Protein AF-A0A938GP66-F1 (afdb_monomer_lite)

Foldseek 3Di:
DDDDDPVLLVCLLVVVDDPVSNVVVVVCLVVDVVVVVVSVVVNVVVVVVCVVCPPDPPDDDDPVVVVVVVVVVVVVVVVVVVVVVVVVPVVDDPVRVVVVCVVVVVVVVVVVVVVVVVVVVVVVVVVVVVVVVVVVVVVVVVVVVVVVVVVVVVVVVVVVVVVVVVVVVVVVVVVVPPPDDPPPDDD

Structure (mmCIF, N/CA/C/O backbone):
data_AF-A0A938GP66-F1
#
_entry.id   AF-A0A938GP66-F1
#
loop_
_atom_site.group_PDB
_atom_site.id
_atom_site.type_symbol
_atom_site.label_atom_id
_atom_site.label_alt_id
_atom_site.label_comp_id
_atom_site.label_asym_id
_atom_site.label_entity_id
_atom_site.label_seq_id
_atom_site.pdbx_PDB_ins_code
_atom_site.Cartn_x
_atom_site.Cartn_y
_atom_site.Cartn_z
_atom_site.occupancy
_atom_site.B_iso_or_equiv
_atom_site.auth_seq_id
_atom_site.auth_comp_id
_atom_site.auth_asym_id
_atom_site.auth_atom_id
_atom_site.pdbx_PDB_model_num
ATOM 1 N N . MET A 1 1 ? -24.002 31.405 -23.517 1.00 61.81 1 MET A N 1
ATOM 2 C CA . MET A 1 1 ? -23.228 30.780 -22.421 1.00 61.81 1 MET A CA 1
ATOM 3 C C . MET A 1 1 ? -24.014 29.584 -21.919 1.00 61.81 1 MET A C 1
ATOM 5 O O . MET A 1 1 ? -25.235 29.662 -21.910 1.00 61.81 1 MET A O 1
ATOM 9 N N . THR A 1 2 ? -23.354 28.483 -21.567 1.00 86.38 2 THR A N 1
ATOM 10 C CA . THR A 1 2 ? -24.027 27.296 -21.017 1.00 86.38 2 THR A CA 1
ATOM 11 C C . THR A 1 2 ? -24.622 27.644 -19.654 1.00 86.38 2 THR A C 1
ATOM 13 O O . THR A 1 2 ? -23.909 28.162 -18.797 1.00 86.38 2 THR A O 1
ATOM 16 N N . HIS A 1 3 ? -25.921 27.408 -19.462 1.00 93.31 3 HIS A N 1
ATOM 17 C CA . HIS A 1 3 ? -26.560 27.605 -18.161 1.00 93.31 3 HIS A CA 1
ATOM 18 C C . HIS A 1 3 ? -26.029 26.574 -17.151 1.00 93.31 3 HIS A C 1
ATOM 20 O O . HIS A 1 3 ? -25.905 25.401 -17.519 1.00 93.31 3 HIS A O 1
ATOM 26 N N . PRO A 1 4 ? -25.730 26.973 -15.900 1.00 95.06 4 PRO A N 1
ATOM 27 C CA . PRO A 1 4 ? -25.360 26.039 -14.846 1.00 95.06 4 PRO A CA 1
ATOM 28 C C . PRO A 1 4 ? -26.453 25.007 -14.582 1.00 95.06 4 PRO A C 1
ATOM 30 O O . PRO A 1 4 ? -27.649 25.261 -14.782 1.00 95.06 4 PRO A O 1
ATOM 33 N N . THR A 1 5 ? -26.025 23.830 -14.138 1.00 96.94 5 THR A N 1
ATOM 34 C CA . THR A 1 5 ? -26.928 22.713 -13.869 1.00 96.94 5 THR A CA 1
ATOM 35 C C . THR A 1 5 ? -27.791 22.992 -12.639 1.00 96.94 5 THR A C 1
ATOM 37 O O . THR A 1 5 ? -27.530 23.902 -11.856 1.00 96.94 5 THR A O 1
ATOM 40 N N . HIS A 1 6 ? -28.859 22.214 -12.455 1.00 95.56 6 HIS A N 1
ATOM 41 C CA . HIS A 1 6 ? -29.680 22.319 -11.247 1.00 95.56 6 HIS A CA 1
ATOM 42 C C . HIS A 1 6 ? -28.876 22.017 -9.970 1.00 95.56 6 HIS A C 1
ATOM 44 O O . HIS A 1 6 ? -29.083 22.671 -8.953 1.00 95.56 6 HIS A O 1
ATOM 50 N N . GLU A 1 7 ? -27.964 21.047 -10.038 1.00 96.44 7 GLU A N 1
ATOM 51 C CA . GLU A 1 7 ? -27.098 20.625 -8.931 1.00 96.44 7 GLU A CA 1
ATOM 52 C C . GLU A 1 7 ? -26.190 21.771 -8.473 1.00 96.44 7 GLU A C 1
ATOM 54 O O . GLU A 1 7 ? -26.204 22.116 -7.295 1.00 96.44 7 GLU A O 1
ATOM 59 N N . ASP A 1 8 ? -25.548 22.471 -9.417 1.00 96.56 8 ASP A N 1
ATOM 60 C CA . ASP A 1 8 ? -24.725 23.654 -9.125 1.00 96.56 8 ASP A CA 1
ATOM 61 C C . ASP A 1 8 ? -25.478 24.718 -8.304 1.00 96.56 8 ASP A C 1
ATOM 63 O O . ASP A 1 8 ? -24.916 25.373 -7.423 1.00 96.56 8 ASP A O 1
ATOM 67 N N . TRP A 1 9 ? -26.770 24.909 -8.590 1.00 97.12 9 TRP A N 1
ATOM 68 C CA . TRP A 1 9 ? -27.592 25.868 -7.859 1.00 97.12 9 TRP A CA 1
ATOM 69 C C . TRP A 1 9 ? -27.960 25.393 -6.456 1.00 97.12 9 TRP A C 1
ATOM 71 O O . TRP A 1 9 ? -28.043 26.223 -5.552 1.00 97.12 9 TRP A O 1
ATOM 81 N N . MET A 1 10 ? -28.178 24.092 -6.255 1.00 97.06 10 MET A N 1
ATOM 82 C CA . MET A 1 10 ? -28.429 23.539 -4.920 1.00 97.06 10 MET A CA 1
ATOM 83 C C . MET A 1 10 ? -27.178 23.648 -4.049 1.00 97.06 10 MET A C 1
ATOM 85 O O . MET A 1 10 ? -27.272 24.112 -2.912 1.00 97.06 10 MET A O 1
ATOM 89 N N . ASP A 1 11 ? -26.009 23.352 -4.613 1.00 96.62 11 ASP A N 1
ATOM 90 C CA . ASP A 1 11 ? -24.727 23.498 -3.924 1.00 96.62 11 ASP A CA 1
ATOM 91 C C . ASP A 1 11 ? -24.486 24.952 -3.503 1.00 96.62 11 ASP A C 1
ATOM 93 O O . ASP A 1 11 ? -24.028 25.229 -2.391 1.00 96.62 11 ASP A O 1
ATOM 97 N N . LEU A 1 12 ? -24.828 25.915 -4.365 1.00 96.69 12 LEU A N 1
ATOM 98 C CA . LEU A 1 12 ? -24.755 27.333 -4.018 1.00 96.69 12 LEU A CA 1
ATOM 99 C C . LEU A 1 12 ? -25.765 27.709 -2.923 1.00 96.69 12 LEU A C 1
ATOM 101 O O . LEU A 1 12 ? -25.409 28.420 -1.982 1.00 96.69 12 LEU A O 1
ATOM 105 N N . LEU A 1 13 ? -27.010 27.232 -3.024 1.00 96.00 13 LEU A N 1
ATOM 106 C CA . LEU A 1 13 ? -28.094 27.540 -2.085 1.00 96.00 13 LEU A CA 1
ATOM 107 C C . LEU A 1 13 ? -27.787 27.049 -0.662 1.00 96.00 13 LEU A C 1
ATOM 109 O O . LEU A 1 13 ? -28.078 27.758 0.303 1.00 96.00 13 LEU A O 1
ATOM 113 N N . TYR A 1 14 ? -27.162 25.877 -0.532 1.00 94.31 14 TYR A N 1
ATOM 114 C CA . TYR A 1 14 ? -26.779 25.285 0.754 1.00 94.31 14 TYR A CA 1
ATOM 115 C C . TYR A 1 14 ? -25.341 25.609 1.190 1.00 94.31 14 TYR A C 1
ATOM 117 O O . TYR A 1 14 ? -24.897 25.154 2.241 1.00 94.31 14 TYR A O 1
ATOM 125 N N . SER A 1 15 ? -24.633 26.475 0.451 1.00 93.56 15 SER A N 1
ATOM 126 C CA . SER A 1 15 ? -23.230 26.849 0.710 1.00 93.56 15 SER A CA 1
ATOM 127 C C . SER A 1 15 ? -22.232 25.679 0.646 1.00 93.56 15 SER A C 1
ATOM 129 O O . SER A 1 15 ? -21.151 25.759 1.234 1.00 93.56 15 SER A O 1
ATOM 131 N N . GLU A 1 16 ? -22.568 24.627 -0.099 1.00 96.00 16 GLU A N 1
ATOM 132 C CA . GLU A 1 16 ? -21.758 23.420 -0.324 1.00 96.00 16 GLU A CA 1
ATOM 133 C C . GLU A 1 16 ? -20.833 23.552 -1.549 1.00 96.00 16 GLU A C 1
ATOM 135 O O . GLU A 1 16 ? -19.841 22.834 -1.657 1.00 96.00 16 GLU A O 1
ATOM 140 N N . ALA A 1 17 ? -21.084 24.529 -2.428 1.00 94.62 17 ALA A N 1
ATOM 141 C CA . ALA A 1 17 ? -20.238 24.795 -3.591 1.00 94.62 17 ALA A CA 1
ATOM 142 C C . ALA A 1 17 ? -18.803 25.193 -3.192 1.00 94.62 17 ALA A C 1
ATOM 144 O O . ALA A 1 17 ? -18.602 26.058 -2.327 1.00 94.62 17 ALA A O 1
ATOM 145 N N . GLU A 1 18 ? -17.809 24.630 -3.890 1.00 95.56 18 GLU A N 1
ATOM 146 C CA . GLU A 1 18 ? -16.390 24.983 -3.758 1.00 95.56 18 GLU A CA 1
ATOM 147 C C . GLU A 1 18 ? -16.175 26.504 -3.954 1.00 95.56 18 GLU A C 1
ATOM 149 O O . GLU A 1 18 ? -16.835 27.105 -4.808 1.00 95.56 18 GLU A O 1
ATOM 154 N N . PRO A 1 19 ? -15.254 27.170 -3.220 1.00 95.38 19 PRO A N 1
ATOM 155 C CA . PRO A 1 19 ? -15.054 28.621 -3.324 1.00 95.38 19 PRO A CA 1
ATOM 156 C C . PRO A 1 19 ? -14.785 29.139 -4.744 1.00 95.38 19 PRO A C 1
ATOM 158 O O . PRO A 1 19 ? -15.209 30.242 -5.088 1.00 95.38 19 PRO A O 1
ATOM 161 N N . SER A 1 20 ? -14.087 28.352 -5.566 1.00 94.12 20 SER A N 1
ATOM 162 C CA . SER A 1 20 ? -13.806 28.648 -6.974 1.00 94.12 20 SER A CA 1
ATOM 163 C C . SER A 1 20 ? -15.092 28.620 -7.816 1.00 94.12 20 SER A C 1
ATOM 165 O O . SER A 1 20 ? -15.392 29.580 -8.526 1.00 94.12 20 SER A O 1
ATOM 167 N N . ARG A 1 21 ? -15.899 27.563 -7.667 1.00 95.81 21 ARG A N 1
ATOM 168 C CA . ARG A 1 21 ? -17.182 27.363 -8.355 1.00 95.81 21 ARG A CA 1
ATOM 169 C C . ARG A 1 21 ? -18.231 28.391 -7.942 1.00 95.81 21 ARG A C 1
ATOM 171 O O . ARG A 1 21 ? -18.942 28.914 -8.795 1.00 95.81 21 ARG A O 1
ATOM 178 N N . ARG A 1 22 ? -18.281 28.732 -6.654 1.00 97.44 22 ARG A N 1
ATOM 179 C CA . ARG A 1 22 ? -19.189 29.737 -6.090 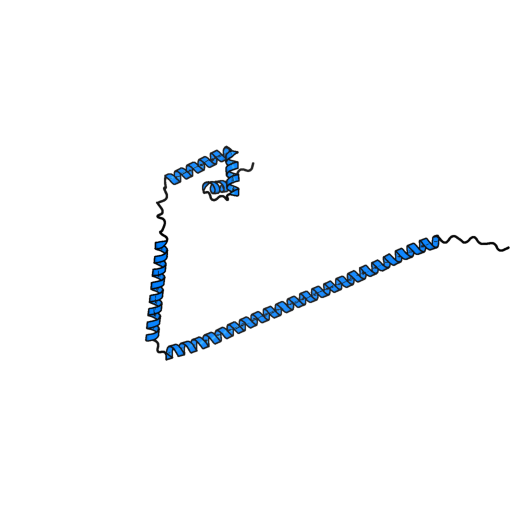1.00 97.44 22 ARG A CA 1
ATOM 180 C C . ARG A 1 22 ? -19.064 31.089 -6.788 1.00 97.44 22 ARG A C 1
ATOM 182 O O . ARG A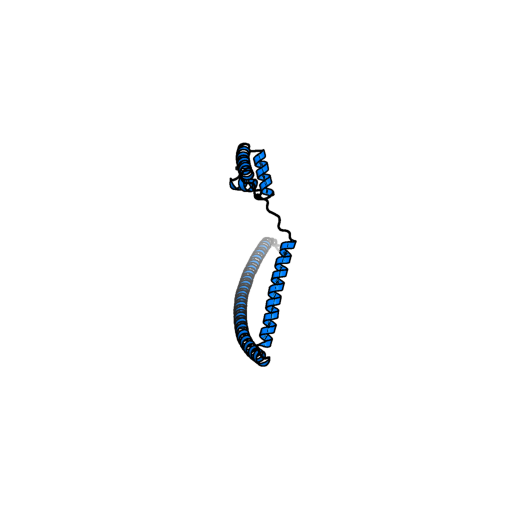 1 22 ? -20.074 31.630 -7.218 1.00 97.44 22 ARG A O 1
ATOM 189 N N . ARG A 1 23 ? -17.833 31.584 -6.967 1.00 96.69 23 ARG A N 1
ATOM 190 C CA . ARG A 1 23 ? -17.571 32.867 -7.646 1.00 96.69 23 ARG A CA 1
ATOM 191 C C . ARG A 1 23 ? -18.100 32.878 -9.078 1.00 96.69 23 ARG A C 1
ATOM 193 O O . ARG A 1 23 ? -18.719 33.850 -9.486 1.00 96.69 23 ARG A O 1
ATOM 200 N N . VAL A 1 24 ? -17.903 31.782 -9.814 1.00 96.62 24 VAL A N 1
ATOM 201 C CA . VAL A 1 24 ? -18.388 31.641 -11.198 1.00 96.62 24 VAL A CA 1
ATOM 202 C C . VAL A 1 24 ? -19.918 31.646 -11.254 1.00 96.62 24 VAL A C 1
ATOM 204 O O . VAL A 1 24 ? -20.503 32.264 -12.140 1.00 96.62 24 VAL A O 1
ATOM 207 N N . LEU A 1 25 ? -20.583 30.975 -10.310 1.00 97.38 25 LEU A N 1
ATOM 208 C CA . LEU A 1 25 ? -22.046 30.954 -10.241 1.00 97.38 25 LEU A CA 1
ATOM 209 C C . LEU A 1 25 ? -22.622 32.316 -9.831 1.00 97.38 25 LEU A C 1
ATOM 211 O O . LEU A 1 25 ? -23.606 32.756 -10.418 1.00 97.38 25 LEU A O 1
ATOM 215 N N . GLU A 1 26 ? -21.997 33.006 -8.876 1.00 97.00 26 GLU A N 1
ATOM 216 C CA . GLU A 1 26 ? -22.368 34.371 -8.479 1.00 97.00 26 GLU A CA 1
ATOM 217 C C . GLU A 1 26 ? -22.193 35.363 -9.638 1.00 97.00 26 GLU A C 1
ATOM 219 O O . GLU A 1 26 ? -23.083 36.171 -9.902 1.00 97.00 26 GLU A O 1
ATOM 224 N N . GLU A 1 27 ? -21.093 35.258 -10.386 1.00 97.12 27 GLU A N 1
ATOM 225 C CA . GLU A 1 27 ? -20.867 36.050 -11.596 1.00 97.12 27 GLU A CA 1
ATOM 226 C C . GLU A 1 27 ? -21.922 35.748 -12.671 1.00 97.12 27 GLU A C 1
ATOM 228 O O . GLU A 1 27 ? -22.442 36.669 -13.301 1.00 97.12 27 GLU A O 1
ATOM 233 N N . HIS A 1 28 ? -22.305 34.480 -12.850 1.00 97.12 28 HIS A N 1
ATOM 234 C CA . HIS A 1 28 ? -23.380 34.109 -13.771 1.00 97.12 28 HIS A CA 1
ATOM 235 C C . HIS A 1 28 ? -24.728 34.716 -13.360 1.00 97.12 28 HIS A C 1
ATOM 237 O O . HIS A 1 28 ? -25.453 35.222 -14.217 1.00 97.12 28 HIS A O 1
ATOM 243 N N . LEU A 1 29 ? -25.059 34.709 -12.063 1.00 97.50 29 LEU A N 1
ATOM 244 C CA . LEU A 1 29 ? -26.282 35.331 -11.542 1.00 97.50 29 LEU A CA 1
ATOM 245 C C . LEU A 1 29 ? -26.304 36.848 -11.769 1.00 97.50 29 LEU A C 1
ATOM 247 O O . LEU A 1 29 ? -27.374 37.403 -11.999 1.00 97.50 29 LEU A O 1
ATOM 251 N N . ALA A 1 30 ? -25.144 37.511 -11.757 1.00 97.44 30 ALA A N 1
ATOM 252 C CA . ALA A 1 30 ? -25.048 38.941 -12.045 1.00 97.44 30 ALA A CA 1
ATOM 253 C C . ALA A 1 30 ? -25.313 39.288 -13.524 1.00 97.44 30 ALA A C 1
ATOM 255 O O . ALA A 1 30 ? -25.736 40.403 -13.821 1.00 97.44 30 ALA A O 1
ATOM 256 N N . HIS A 1 31 ? -25.083 38.348 -14.448 1.00 96.75 31 HIS A N 1
ATOM 257 C CA . HIS A 1 31 ? -25.177 38.587 -15.895 1.00 96.75 31 HIS A CA 1
ATOM 258 C C . HIS A 1 31 ? -26.375 37.903 -16.575 1.00 96.75 31 HIS A C 1
ATOM 260 O O . HIS A 1 31 ? -26.666 38.202 -17.733 1.00 96.75 31 HIS A O 1
ATOM 266 N N . CYS A 1 32 ? -27.069 36.978 -15.902 1.00 97.44 32 CYS A N 1
ATOM 267 C CA . CYS A 1 32 ? -28.182 36.218 -16.473 1.00 97.44 32 CYS A CA 1
ATOM 268 C C . CYS A 1 32 ? -29.470 36.369 -15.650 1.00 97.44 32 CYS A C 1
ATOM 270 O O . CYS A 1 32 ? -29.679 35.656 -14.668 1.00 97.44 32 CYS A O 1
ATOM 272 N N . GLU A 1 33 ? -30.373 37.233 -16.122 1.00 96.75 33 GLU A N 1
ATOM 273 C CA . GLU A 1 33 ? -31.667 37.534 -15.483 1.00 96.75 33 GLU A CA 1
ATOM 274 C C . GLU A 1 33 ? -32.559 36.291 -15.310 1.00 96.75 33 GLU A C 1
ATOM 276 O O . GLU A 1 33 ? -33.148 36.061 -14.260 1.00 96.75 33 GLU A O 1
ATOM 281 N N . VAL A 1 34 ? -32.577 35.397 -16.302 1.00 96.19 34 VAL A N 1
ATOM 282 C CA . VAL A 1 34 ? -33.362 34.150 -16.232 1.00 96.19 34 VAL A CA 1
ATOM 283 C C . VAL A 1 34 ? -32.898 33.249 -15.081 1.00 96.19 34 VAL A C 1
ATOM 285 O O . VAL A 1 34 ? -33.705 32.584 -14.427 1.00 96.19 34 VAL A O 1
ATOM 288 N N . CYS A 1 35 ? -31.586 33.196 -14.831 1.00 97.50 35 CYS A N 1
ATOM 289 C CA . CYS A 1 35 ? -31.036 32.384 -13.749 1.00 97.50 35 CYS A CA 1
ATOM 290 C C . CYS A 1 35 ? -31.196 33.068 -12.389 1.00 97.50 35 CYS A C 1
ATOM 292 O O . CYS A 1 35 ? -31.464 32.367 -11.412 1.00 97.50 35 CYS A O 1
ATOM 294 N N . SER A 1 36 ? -31.099 34.401 -12.320 1.00 97.44 36 SER A N 1
ATOM 295 C CA . SER A 1 36 ? -31.312 35.146 -11.074 1.00 97.44 36 SER A CA 1
ATOM 296 C C . SER A 1 36 ? -32.750 35.023 -10.575 1.00 97.44 36 SER A C 1
ATOM 298 O O . SER A 1 36 ? -32.952 34.621 -9.431 1.00 97.44 36 SER A O 1
ATOM 300 N N . GLU A 1 37 ? -33.750 35.211 -11.442 1.00 97.62 37 GLU A N 1
ATOM 301 C CA . GLU A 1 37 ? -35.164 35.058 -11.074 1.00 97.62 37 GLU A CA 1
ATOM 302 C C . GLU A 1 37 ? -35.479 33.654 -10.541 1.00 97.62 37 GLU A C 1
ATOM 304 O O . GLU A 1 37 ? -36.205 33.472 -9.555 1.00 97.62 37 GLU A O 1
ATOM 309 N N . LYS A 1 38 ? -34.926 32.629 -11.199 1.00 96.56 38 LYS A N 1
ATOM 310 C CA . LYS A 1 38 ? -35.103 31.232 -10.796 1.00 96.56 38 LYS A CA 1
ATOM 311 C C . LYS A 1 38 ? -34.454 30.959 -9.439 1.00 96.56 38 LYS A C 1
ATOM 313 O O . LYS A 1 38 ? -35.069 30.308 -8.593 1.00 96.56 38 LYS A O 1
ATOM 318 N N . PHE A 1 39 ? -33.244 31.472 -9.224 1.00 97.38 39 PHE A N 1
ATOM 319 C CA . PHE A 1 39 ? -32.514 31.300 -7.973 1.00 97.38 39 PHE A CA 1
ATOM 320 C C . PHE A 1 39 ? -33.180 32.036 -6.804 1.00 97.38 39 PHE A C 1
ATOM 322 O O . PHE A 1 39 ? -33.317 31.469 -5.719 1.00 97.38 39 PHE A O 1
ATOM 329 N N . ASP A 1 40 ? -33.688 33.247 -7.030 1.00 97.31 40 ASP A N 1
ATOM 330 C CA . ASP A 1 40 ? -34.407 34.016 -6.013 1.00 97.31 40 ASP A CA 1
ATOM 331 C C . ASP A 1 40 ? -35.713 33.338 -5.590 1.00 97.31 40 ASP A C 1
ATOM 333 O O . ASP A 1 40 ? -36.035 33.299 -4.399 1.00 97.31 40 ASP A O 1
ATOM 337 N N . ARG A 1 41 ? -36.426 32.702 -6.530 1.00 96.88 41 ARG A N 1
ATOM 338 C CA . ARG A 1 41 ? -37.609 31.889 -6.211 1.00 96.88 41 ARG A CA 1
ATOM 339 C C . ARG A 1 41 ? -37.271 30.728 -5.273 1.00 96.88 41 ARG A C 1
ATOM 341 O O . ARG A 1 41 ? -38.006 30.476 -4.317 1.00 96.88 41 ARG A O 1
ATOM 348 N N . TRP A 1 42 ? -36.162 30.030 -5.516 1.00 97.31 42 TRP A N 1
ATOM 349 C CA . TRP A 1 42 ? -35.704 28.941 -4.649 1.00 97.31 42 TRP A CA 1
ATOM 350 C C . TRP A 1 42 ? -35.232 29.433 -3.285 1.00 97.31 42 TRP A C 1
ATOM 352 O O . TRP A 1 42 ? -35.612 28.858 -2.264 1.00 97.31 42 TRP A O 1
ATOM 362 N N . ARG A 1 43 ? -34.469 30.529 -3.248 1.00 96.50 43 ARG A N 1
ATOM 363 C CA . ARG A 1 43 ? -34.032 31.172 -2.004 1.00 96.50 43 ARG A CA 1
ATOM 364 C C . ARG A 1 43 ? -35.224 31.597 -1.145 1.00 96.50 43 ARG A C 1
ATOM 366 O O . ARG A 1 43 ? -35.216 31.362 0.062 1.00 96.50 43 ARG A O 1
ATOM 373 N N . GLY A 1 44 ? -36.271 32.148 -1.760 1.00 95.38 44 GLY A N 1
ATOM 374 C CA . GLY A 1 44 ? -37.525 32.483 -1.085 1.00 95.38 44 GLY A CA 1
ATOM 375 C C . GLY A 1 44 ? -38.219 31.259 -0.477 1.00 95.38 44 GLY A C 1
ATOM 376 O O . GLY A 1 44 ? -38.607 31.289 0.692 1.00 95.38 44 GLY A O 1
ATOM 377 N N . ALA A 1 45 ? -38.315 30.156 -1.227 1.00 93.94 45 ALA A N 1
ATOM 378 C CA . ALA A 1 45 ? -38.895 28.905 -0.732 1.00 93.94 45 ALA A CA 1
ATOM 379 C C . ALA A 1 45 ? -38.089 28.306 0.440 1.00 93.94 45 ALA A C 1
ATOM 381 O O . ALA A 1 45 ? -38.669 27.908 1.451 1.00 93.94 45 ALA A O 1
ATOM 382 N N . ALA A 1 46 ? -36.755 28.297 0.349 1.00 91.06 46 ALA A N 1
ATOM 383 C CA . ALA A 1 46 ? -35.876 27.837 1.426 1.00 91.06 46 ALA A CA 1
ATOM 384 C C . ALA A 1 46 ? -35.999 28.711 2.689 1.00 91.06 46 ALA A C 1
ATOM 386 O O . ALA A 1 46 ? -36.053 28.193 3.810 1.00 91.06 46 ALA A O 1
ATOM 387 N N . GLY A 1 47 ? -36.109 30.032 2.515 1.00 90.56 47 GLY A N 1
ATOM 388 C CA . GLY A 1 47 ? -36.358 30.973 3.605 1.00 90.56 47 GLY A CA 1
ATOM 389 C C . GLY A 1 47 ? -37.695 30.718 4.305 1.00 90.56 47 GLY A C 1
ATOM 390 O O . GLY A 1 47 ? -37.739 30.670 5.533 1.00 90.56 47 GLY A O 1
ATOM 391 N N . TYR A 1 48 ? -38.762 30.472 3.538 1.00 92.44 48 TYR A N 1
ATOM 392 C CA . TYR A 1 48 ? -40.086 30.133 4.073 1.00 92.44 48 TYR A CA 1
ATOM 393 C C . TYR A 1 48 ? -40.085 28.826 4.881 1.00 92.44 48 TYR A C 1
ATOM 395 O O . TYR A 1 48 ? -40.665 28.761 5.966 1.00 92.44 48 TYR A O 1
ATOM 403 N N . LEU A 1 49 ? -39.396 27.788 4.397 1.00 88.75 49 LEU A N 1
ATOM 404 C CA . LEU A 1 49 ? -39.259 26.528 5.136 1.00 88.75 49 LEU A CA 1
ATOM 405 C C . LEU A 1 49 ? -38.478 26.720 6.443 1.00 88.75 49 LEU A C 1
ATOM 407 O O . LEU A 1 49 ? -38.862 26.177 7.477 1.00 88.75 49 LEU A O 1
ATOM 411 N N . THR A 1 50 ? -37.423 27.535 6.420 1.00 86.69 50 THR A N 1
ATOM 412 C CA . THR A 1 50 ? -36.589 27.799 7.602 1.00 86.69 50 THR A CA 1
ATOM 413 C C . THR A 1 50 ? -37.332 28.606 8.668 1.00 86.69 50 THR A C 1
ATOM 415 O O . THR A 1 50 ? -37.163 28.353 9.860 1.00 86.69 50 THR A O 1
ATOM 418 N N . SER A 1 51 ? -38.172 29.564 8.266 1.00 87.75 51 SER A N 1
ATOM 419 C CA . SER A 1 51 ? -38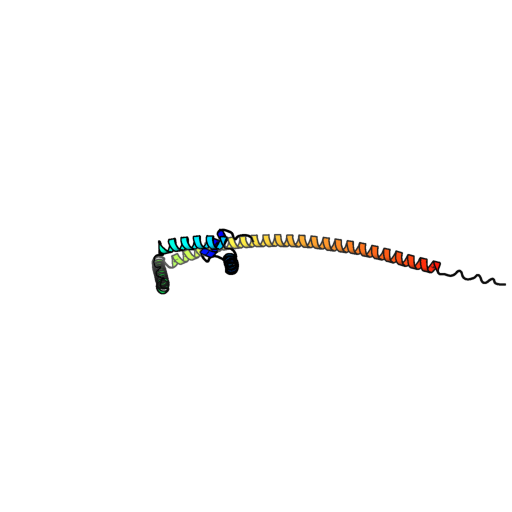.979 30.353 9.205 1.00 87.75 51 SER A CA 1
ATOM 420 C C . SER A 1 51 ? -40.161 29.568 9.778 1.00 87.75 51 SER A C 1
ATOM 422 O O . SER A 1 51 ? -40.515 29.769 10.938 1.00 87.75 51 SER A O 1
ATOM 424 N N . THR A 1 52 ? -40.743 28.653 8.997 1.00 88.50 52 THR A N 1
ATOM 425 C CA . THR A 1 52 ? -41.865 27.803 9.430 1.00 88.50 52 THR A CA 1
ATOM 426 C C . THR A 1 52 ? -41.407 26.679 10.366 1.00 88.50 52 THR A C 1
ATOM 428 O O . THR A 1 52 ? -42.134 26.304 11.285 1.00 88.50 52 THR A O 1
ATOM 431 N N . PHE A 1 53 ? -40.184 26.173 10.182 1.00 81.44 53 PHE A N 1
ATOM 432 C CA . PHE A 1 53 ? -39.591 25.116 11.004 1.00 81.44 53 PHE A CA 1
ATOM 433 C C . PHE A 1 53 ? -38.268 25.584 11.623 1.00 81.44 53 PHE A C 1
ATOM 435 O O . PHE A 1 53 ? -37.197 25.134 11.203 1.00 81.44 53 PHE A O 1
ATOM 442 N N . PRO A 1 54 ? -38.303 26.482 12.627 1.00 75.00 54 PRO A N 1
ATOM 443 C CA . PRO A 1 54 ? -37.082 26.925 13.278 1.00 75.00 54 PRO A CA 1
ATOM 444 C C . PRO A 1 54 ? -36.371 25.711 13.897 1.00 75.00 54 PRO A C 1
ATOM 446 O O . PRO A 1 54 ? -36.992 24.956 14.656 1.00 75.00 54 PRO A O 1
ATOM 449 N N . PRO A 1 55 ? -35.078 25.485 13.601 1.00 68.44 55 PRO A N 1
ATOM 450 C CA . PRO A 1 55 ? -34.341 24.396 14.217 1.00 68.44 55 PRO A CA 1
ATOM 451 C C . PRO A 1 55 ? -34.336 24.600 15.733 1.00 68.44 55 PRO A C 1
ATOM 453 O O . PRO A 1 55 ? -34.003 25.681 16.225 1.00 68.44 55 PRO A O 1
ATOM 456 N N . ALA A 1 56 ? -34.709 23.557 16.481 1.00 73.12 56 ALA A N 1
ATOM 457 C CA . ALA A 1 56 ? -34.690 23.595 17.937 1.00 73.12 56 ALA A CA 1
ATOM 458 C C . ALA A 1 56 ? -33.313 24.082 18.433 1.00 73.12 56 ALA A C 1
ATOM 460 O O . ALA A 1 56 ? -32.288 23.664 17.878 1.00 73.12 56 ALA A O 1
ATOM 461 N N . PRO A 1 57 ? -33.251 24.945 19.464 1.00 65.62 57 PRO A N 1
ATOM 462 C CA . PRO A 1 57 ? -31.991 25.487 19.950 1.00 65.62 57 PRO A CA 1
ATOM 463 C C . PRO A 1 57 ? -31.079 24.344 20.406 1.00 65.62 57 PRO A C 1
ATOM 465 O O . PRO A 1 57 ? -31.273 23.736 21.461 1.00 65.62 57 PRO A O 1
ATOM 468 N N . ARG A 1 58 ? -30.060 24.037 19.597 1.00 61.25 58 ARG A N 1
ATOM 469 C CA . ARG A 1 58 ? -29.027 23.062 19.948 1.00 61.25 58 ARG A CA 1
ATOM 470 C C . ARG A 1 58 ? -28.198 23.651 21.088 1.00 61.25 58 ARG A C 1
ATOM 472 O O . ARG A 1 58 ? -27.349 24.513 20.866 1.00 61.25 58 ARG A O 1
ATOM 479 N N . ARG A 1 59 ? -28.432 23.188 22.322 1.00 60.28 59 ARG A N 1
ATOM 480 C CA . ARG A 1 59 ? -27.519 23.444 23.448 1.00 60.28 59 ARG A CA 1
ATOM 481 C C . ARG A 1 59 ? -26.151 22.879 23.067 1.00 60.28 59 ARG A C 1
ATOM 483 O O . ARG A 1 59 ? -26.017 21.673 22.880 1.00 60.28 59 ARG A O 1
ATOM 490 N N . ARG A 1 60 ? -25.143 23.744 22.921 1.00 59.62 60 ARG A N 1
ATOM 491 C CA . ARG A 1 60 ? -23.760 23.310 22.682 1.00 59.62 60 ARG A CA 1
ATOM 492 C C . ARG A 1 60 ? -23.319 22.447 23.875 1.00 59.62 60 ARG A C 1
ATOM 494 O O . ARG A 1 60 ? -23.405 22.931 25.005 1.00 59.62 60 ARG A O 1
ATOM 501 N N . PRO A 1 61 ? -22.894 21.188 23.673 1.00 56.44 61 PRO A N 1
ATOM 502 C CA . PRO A 1 61 ? -22.389 20.376 24.769 1.00 56.44 61 PRO A CA 1
ATOM 503 C C . PRO A 1 61 ? -21.119 21.026 25.328 1.00 56.44 61 PRO A C 1
ATOM 505 O O . PRO A 1 61 ? -20.204 21.369 24.582 1.00 56.44 61 PRO A O 1
ATOM 508 N N . SER A 1 62 ? -21.079 21.219 26.647 1.00 64.00 62 SER A N 1
ATOM 509 C CA . SER A 1 62 ? -19.879 21.694 27.336 1.00 64.00 62 SER A CA 1
ATOM 510 C C . SER A 1 62 ? -18.763 20.646 27.193 1.00 64.00 62 SER A C 1
ATOM 512 O O . SER A 1 62 ? -18.997 19.478 27.525 1.00 64.00 62 SER A O 1
ATOM 514 N N . PRO A 1 63 ? -17.547 21.026 26.758 1.00 61.47 63 PRO A N 1
ATOM 515 C CA . PRO A 1 63 ? -16.423 20.097 26.608 1.00 61.47 63 PRO A CA 1
ATOM 516 C C . PRO A 1 63 ? -16.007 19.430 27.934 1.00 61.47 63 PRO A C 1
ATOM 518 O O . PRO A 1 63 ? -15.442 18.338 27.922 1.00 61.47 63 PRO A O 1
ATOM 521 N N . GLN A 1 64 ? -16.352 20.017 29.087 1.00 64.50 64 GLN A N 1
ATOM 522 C CA . GLN A 1 64 ? -16.073 19.433 30.406 1.00 64.50 64 GLN A CA 1
ATOM 523 C C . GLN A 1 64 ? -16.933 18.197 30.715 1.00 64.50 64 GLN A C 1
ATOM 525 O O . GLN A 1 64 ? -16.460 17.262 31.359 1.00 64.50 64 GLN A O 1
ATOM 530 N N . ALA A 1 65 ? -18.172 18.141 30.215 1.00 62.47 65 ALA A N 1
ATOM 531 C CA . ALA A 1 65 ? -19.066 17.009 30.467 1.00 62.47 65 ALA A CA 1
ATOM 532 C C . ALA A 1 65 ? -18.632 15.738 29.710 1.00 62.47 65 ALA A C 1
ATOM 534 O O . ALA A 1 65 ? -18.927 14.625 30.144 1.00 62.47 65 ALA A O 1
ATOM 535 N N . GLY A 1 66 ? -17.914 15.892 28.592 1.00 65.00 66 GLY A N 1
ATOM 536 C CA . GLY A 1 66 ? -17.363 14.773 27.827 1.00 65.00 66 GLY A CA 1
ATOM 537 C C . GLY A 1 66 ? -16.215 14.078 28.559 1.00 65.00 66 GLY A C 1
ATOM 538 O O . GLY A 1 66 ? -16.242 12.861 28.727 1.00 65.00 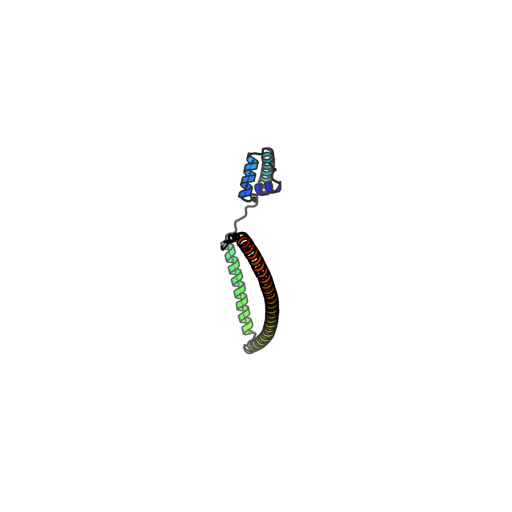66 GLY A O 1
ATOM 539 N N . ALA A 1 67 ? -15.240 14.845 29.055 1.00 73.12 67 ALA A N 1
ATOM 540 C CA . ALA A 1 67 ? -14.051 14.300 29.717 1.00 73.12 67 ALA A CA 1
ATOM 541 C C . ALA A 1 67 ? -14.387 13.521 31.003 1.00 73.12 67 ALA A C 1
ATOM 543 O O . ALA A 1 67 ? -13.839 12.447 31.250 1.00 73.12 67 ALA A O 1
ATOM 544 N N . MET A 1 68 ? -15.345 14.015 31.792 1.00 81.31 68 MET A N 1
ATOM 545 C CA . MET A 1 68 ? -15.722 13.400 33.069 1.00 81.31 68 MET A CA 1
ATOM 546 C C . MET A 1 68 ? -16.380 12.021 32.895 1.00 81.31 68 MET A C 1
ATOM 548 O O . MET A 1 68 ? -16.173 11.121 33.708 1.00 81.31 68 MET A O 1
ATOM 552 N N . ARG A 1 69 ? -17.128 11.822 31.800 1.00 81.12 69 ARG A N 1
ATOM 553 C CA . ARG A 1 69 ? -17.753 10.529 31.472 1.00 81.12 69 ARG A CA 1
ATOM 554 C C . ARG A 1 69 ? -16.711 9.468 31.127 1.00 81.12 69 ARG A C 1
ATOM 556 O O . ARG A 1 69 ? -16.841 8.329 31.567 1.00 81.12 69 ARG A O 1
ATOM 563 N N . TRP A 1 70 ? -15.665 9.848 30.396 1.00 89.44 70 TRP A N 1
ATOM 564 C CA . TRP A 1 70 ? -14.560 8.944 30.074 1.00 89.44 70 TRP A CA 1
ATOM 565 C C . TRP A 1 70 ? -13.710 8.610 31.300 1.00 89.44 70 TRP A C 1
ATOM 567 O O . TRP A 1 70 ? -13.352 7.450 31.488 1.00 89.44 70 TRP A O 1
ATOM 577 N N . ALA A 1 71 ? -13.465 9.584 32.181 1.00 86.00 71 ALA A N 1
ATOM 578 C CA . ALA A 1 71 ? -12.767 9.345 33.443 1.00 86.00 71 ALA A CA 1
ATOM 579 C C . ALA A 1 71 ? -13.527 8.355 34.346 1.00 86.00 71 ALA A C 1
ATOM 581 O O . ALA A 1 71 ? -12.927 7.426 34.885 1.00 86.00 71 ALA A O 1
ATOM 582 N N . ALA A 1 72 ? -14.852 8.499 34.458 1.00 89.56 72 ALA A N 1
ATOM 583 C CA . ALA A 1 72 ? -15.684 7.565 35.215 1.00 89.56 72 ALA A CA 1
ATOM 584 C C . ALA A 1 72 ? -15.661 6.148 34.613 1.00 89.56 72 ALA A C 1
ATOM 586 O O . ALA A 1 72 ? -15.513 5.172 35.347 1.00 89.56 72 ALA A O 1
ATOM 587 N N . ALA A 1 73 ? -15.744 6.024 33.284 1.00 90.38 73 ALA A N 1
ATOM 588 C CA . ALA A 1 73 ? -15.657 4.731 32.605 1.00 90.38 73 ALA A CA 1
ATOM 589 C C . ALA A 1 73 ? -14.299 4.045 32.845 1.00 90.38 73 ALA A C 1
ATOM 591 O O . ALA A 1 73 ? -14.259 2.869 33.204 1.00 90.38 73 ALA A O 1
ATOM 592 N N . ALA A 1 74 ? -13.195 4.787 32.719 1.00 92.62 74 ALA A N 1
ATOM 593 C CA . ALA A 1 74 ? -11.855 4.266 32.979 1.00 92.62 74 ALA A CA 1
ATOM 594 C C . ALA A 1 74 ? -11.683 3.816 34.440 1.00 92.62 74 ALA A C 1
ATOM 596 O O . ALA A 1 74 ? -11.134 2.744 34.690 1.00 92.62 74 ALA A O 1
ATOM 597 N N . ALA A 1 75 ? -12.205 4.585 35.402 1.00 94.12 75 ALA A N 1
ATOM 598 C CA . ALA A 1 75 ? -12.151 4.234 36.820 1.00 94.12 75 ALA A CA 1
ATOM 599 C C . ALA A 1 75 ? -12.920 2.940 37.133 1.00 94.12 75 ALA A C 1
ATOM 601 O O . ALA A 1 75 ? -12.426 2.097 37.881 1.00 94.12 75 ALA A O 1
ATOM 602 N N . ILE A 1 76 ? -14.099 2.750 36.530 1.00 94.12 76 ILE A N 1
ATOM 603 C CA . ILE A 1 76 ? -14.898 1.528 36.698 1.00 94.12 76 ILE A CA 1
ATOM 604 C C . ILE A 1 76 ? -14.155 0.317 36.125 1.00 94.12 76 ILE A C 1
ATOM 606 O O . ILE A 1 76 ? -14.014 -0.691 36.814 1.00 94.12 76 ILE A O 1
ATOM 610 N N . VAL A 1 77 ? -13.624 0.421 34.900 1.00 93.62 77 VAL A N 1
ATOM 611 C CA . VAL A 1 77 ? -12.847 -0.664 34.274 1.00 93.62 77 VAL A CA 1
ATOM 612 C C . VAL A 1 77 ? -11.620 -1.015 35.117 1.00 93.62 77 VAL A C 1
ATOM 614 O O . VAL A 1 77 ? -11.338 -2.194 35.332 1.00 93.62 77 VAL A O 1
ATOM 617 N N . PHE A 1 78 ? -10.924 -0.009 35.651 1.00 94.75 78 PHE A N 1
ATOM 618 C CA . PHE A 1 78 ? -9.757 -0.221 36.502 1.00 94.75 78 PHE A CA 1
ATOM 619 C C . PHE A 1 78 ? -10.119 -0.923 37.817 1.00 94.75 78 PHE A C 1
ATOM 621 O O . PHE A 1 78 ? -9.459 -1.890 38.198 1.00 94.75 78 PHE A O 1
ATOM 628 N N . MET A 1 79 ? -11.196 -0.497 38.487 1.00 92.38 79 MET A N 1
ATOM 629 C CA . MET A 1 79 ? -11.665 -1.149 39.714 1.00 92.38 79 MET A CA 1
ATOM 630 C C . MET A 1 79 ? -12.104 -2.596 39.471 1.00 92.38 79 MET A C 1
ATOM 632 O O . MET A 1 79 ? -11.735 -3.472 40.254 1.00 92.38 79 MET A O 1
ATOM 636 N N . LEU A 1 80 ? -12.825 -2.873 38.377 1.00 92.69 80 LEU A N 1
ATOM 637 C CA . LEU A 1 80 ? -13.200 -4.245 38.021 1.00 92.69 80 LEU A CA 1
ATOM 638 C C . LEU A 1 80 ? -11.973 -5.117 37.730 1.00 92.69 80 LEU A C 1
ATOM 640 O O . LEU A 1 80 ? -11.889 -6.236 38.236 1.00 92.69 80 LEU A O 1
ATOM 644 N N . GLY A 1 81 ? -11.006 -4.611 36.959 1.00 89.12 81 GLY A N 1
ATOM 645 C CA . GLY A 1 81 ? -9.770 -5.338 36.662 1.00 89.12 81 GLY A CA 1
ATOM 646 C C . GLY A 1 81 ? -8.946 -5.634 37.918 1.00 89.12 81 GLY A C 1
ATOM 647 O O . GLY A 1 81 ? -8.450 -6.748 38.090 1.00 89.12 81 GLY A O 1
ATOM 648 N N . MET A 1 82 ? -8.849 -4.667 38.836 1.00 92.69 82 MET A N 1
ATOM 649 C CA . MET A 1 82 ? -8.085 -4.819 40.075 1.00 92.69 82 MET A CA 1
ATOM 650 C C . MET A 1 82 ? -8.748 -5.802 41.048 1.00 92.69 82 MET A C 1
ATOM 652 O O . MET A 1 82 ? -8.066 -6.673 41.591 1.00 92.69 82 MET A O 1
ATOM 656 N N . ALA A 1 83 ? -10.070 -5.719 41.226 1.00 86.94 83 ALA A N 1
ATOM 657 C CA . ALA A 1 83 ? -10.822 -6.659 42.056 1.00 86.94 83 ALA A CA 1
ATOM 658 C C . ALA A 1 83 ? -10.775 -8.085 41.480 1.00 86.94 83 ALA A C 1
ATOM 660 O O . ALA A 1 83 ? -10.512 -9.038 42.214 1.00 86.94 83 ALA A O 1
ATOM 661 N N . GLY A 1 84 ? -10.939 -8.228 40.160 1.00 85.88 84 GLY A N 1
ATOM 662 C CA . GLY A 1 84 ? -10.817 -9.513 39.471 1.00 85.88 84 GLY A CA 1
ATOM 663 C C . GLY A 1 84 ? -9.433 -10.142 39.642 1.00 85.88 84 GLY A C 1
ATOM 664 O O . GLY A 1 84 ? -9.332 -11.326 39.958 1.00 85.88 84 GLY A O 1
ATOM 665 N N . GLY A 1 85 ? -8.363 -9.350 39.523 1.00 80.69 85 GLY A N 1
ATOM 666 C CA . GLY A 1 85 ? -6.991 -9.818 39.742 1.00 80.69 85 GLY A CA 1
ATOM 667 C C . GLY A 1 85 ? -6.718 -10.279 41.180 1.00 80.69 85 GLY A C 1
ATOM 668 O O . GLY A 1 85 ? -6.029 -11.280 41.384 1.00 80.69 85 GLY A O 1
ATOM 669 N N . TRP A 1 86 ? -7.282 -9.592 42.178 1.00 83.38 86 TRP A N 1
ATOM 670 C CA . TRP A 1 86 ? -7.169 -9.980 43.589 1.00 83.38 86 TRP A CA 1
ATOM 671 C C . TRP A 1 86 ? -7.913 -11.282 43.899 1.00 83.38 86 TRP A C 1
ATOM 673 O O . TRP A 1 86 ? -7.342 -12.174 44.527 1.00 83.38 86 TRP A O 1
ATOM 683 N N . ILE A 1 87 ? -9.153 -11.421 43.423 1.00 80.19 87 ILE A N 1
ATOM 684 C CA . ILE A 1 87 ? -9.965 -12.630 43.629 1.00 80.19 87 ILE A CA 1
ATOM 685 C C . ILE A 1 87 ? -9.330 -13.825 42.911 1.00 80.19 87 ILE A C 1
ATOM 687 O O . ILE A 1 87 ? -9.165 -14.881 43.518 1.00 80.19 87 ILE A O 1
ATOM 691 N N . ALA A 1 88 ? -8.878 -13.645 41.664 1.00 74.81 88 ALA A N 1
ATOM 692 C CA . ALA A 1 88 ? -8.179 -14.680 40.901 1.00 74.81 88 ALA A CA 1
ATOM 693 C C . ALA A 1 88 ? -6.914 -15.179 41.622 1.00 74.81 88 ALA A C 1
ATOM 695 O O . ALA A 1 88 ? -6.636 -16.377 41.645 1.00 74.81 88 ALA A O 1
ATOM 696 N N . ARG A 1 89 ? -6.166 -14.273 42.264 1.00 71.62 89 ARG A N 1
ATOM 697 C CA . ARG A 1 89 ? -4.973 -14.615 43.051 1.00 71.62 89 ARG A CA 1
ATOM 698 C C . ARG A 1 89 ? -5.304 -15.344 44.356 1.00 71.62 89 ARG A C 1
ATOM 700 O O . ARG A 1 89 ? -4.503 -16.159 44.800 1.00 71.62 89 ARG A O 1
ATOM 707 N N . ALA A 1 90 ? -6.438 -15.034 44.980 1.00 76.38 90 ALA A N 1
ATOM 708 C CA . ALA A 1 90 ? -6.874 -15.682 46.213 1.00 76.38 90 ALA A CA 1
ATOM 709 C C . ALA A 1 90 ? -7.441 -17.090 45.963 1.00 76.38 90 ALA A C 1
ATOM 711 O O . ALA A 1 90 ? -7.232 -17.981 46.782 1.00 76.38 90 ALA A O 1
ATOM 712 N N . GLN A 1 91 ? -8.131 -17.297 44.836 1.00 74.81 91 GLN A N 1
ATOM 713 C CA . GLN A 1 91 ? -8.754 -18.583 44.508 1.00 74.81 91 GLN A CA 1
ATOM 714 C C . GLN A 1 91 ? -7.783 -19.594 43.879 1.00 74.81 91 GLN A C 1
ATOM 716 O O . GLN A 1 91 ? -7.977 -20.795 44.039 1.00 74.81 91 GLN A O 1
ATOM 721 N N . TRP A 1 92 ? -6.760 -19.141 43.143 1.00 68.31 92 TRP A N 1
ATOM 722 C CA . TRP A 1 92 ? -5.805 -20.028 42.475 1.00 68.31 92 TRP A CA 1
ATOM 723 C C . TRP A 1 92 ? -4.478 -20.033 43.227 1.00 68.31 92 TRP A C 1
ATOM 725 O O . TRP A 1 92 ? -3.771 -19.026 43.297 1.00 68.31 92 TRP A O 1
ATOM 735 N N . GLY A 1 93 ? -4.120 -21.191 43.785 1.00 79.12 93 GLY A N 1
ATOM 736 C CA . GLY A 1 93 ? -2.841 -21.372 44.459 1.00 79.12 93 GLY A CA 1
ATOM 737 C C . GLY A 1 93 ? -1.668 -21.092 43.514 1.00 79.12 93 GLY A C 1
ATOM 738 O O . GLY A 1 93 ? -1.714 -21.409 42.325 1.00 79.12 93 GLY A O 1
ATOM 739 N N . ALA A 1 94 ? -0.574 -20.537 44.045 1.00 76.88 94 ALA A N 1
ATOM 740 C CA . ALA A 1 94 ? 0.605 -20.160 43.256 1.00 76.88 94 ALA A CA 1
ATOM 741 C C . ALA A 1 94 ? 1.155 -21.301 42.372 1.00 76.88 94 ALA A C 1
ATOM 743 O O . ALA A 1 94 ? 1.685 -21.037 41.295 1.00 76.88 94 ALA A O 1
ATOM 744 N N . ARG A 1 95 ? 0.991 -22.561 42.803 1.00 79.69 95 ARG A N 1
ATOM 745 C CA . ARG A 1 95 ? 1.398 -23.757 42.048 1.00 79.69 95 ARG A CA 1
ATOM 746 C C . ARG A 1 95 ? 0.553 -23.995 40.798 1.00 79.69 95 ARG A C 1
ATOM 748 O O . ARG A 1 95 ? 1.099 -24.340 39.759 1.00 79.69 95 ARG A O 1
ATOM 755 N N . GLU A 1 96 ? -0.753 -23.780 40.882 1.00 84.88 96 GLU A N 1
ATOM 756 C CA . GLU A 1 96 ? -1.686 -24.043 39.783 1.00 84.88 96 GLU A CA 1
ATOM 757 C C . GLU A 1 96 ? -1.555 -22.979 38.691 1.00 84.88 96 GLU A C 1
ATOM 759 O O . GLU A 1 96 ? -1.471 -23.294 37.509 1.00 84.88 96 GLU A O 1
ATOM 764 N N . LEU A 1 97 ? -1.350 -21.721 39.093 1.00 82.81 97 LEU A N 1
ATOM 765 C CA . LEU A 1 97 ? -1.004 -20.634 38.174 1.00 82.81 97 LEU A CA 1
ATOM 766 C C . LEU A 1 97 ? 0.331 -20.877 37.449 1.00 82.81 97 LEU A C 1
ATOM 768 O O . LEU A 1 97 ? 0.515 -20.456 36.306 1.00 82.81 97 LEU A O 1
ATOM 772 N N . GLN A 1 98 ? 1.283 -21.529 38.120 1.00 86.75 98 GLN A N 1
ATOM 773 C CA . GLN A 1 98 ? 2.584 -21.861 37.549 1.00 86.75 98 GLN A CA 1
ATOM 774 C C . GLN A 1 98 ? 2.491 -23.041 36.574 1.00 86.75 98 GLN A C 1
ATOM 776 O O . GLN A 1 98 ? 3.090 -22.965 35.502 1.00 86.75 98 GLN A O 1
ATOM 781 N N . ALA A 1 99 ? 1.701 -24.067 36.901 1.00 89.06 99 ALA A N 1
ATOM 782 C CA . ALA A 1 99 ? 1.391 -25.170 35.992 1.00 89.06 99 ALA A CA 1
ATOM 783 C C . ALA A 1 99 ? 0.692 -24.657 34.723 1.00 89.06 99 ALA A C 1
ATOM 785 O O . ALA A 1 99 ? 1.167 -24.904 33.617 1.00 89.06 99 ALA A O 1
ATOM 786 N N . LEU A 1 100 ? -0.334 -23.812 34.881 1.00 89.50 100 LEU A N 1
ATOM 787 C CA . LEU A 1 100 ? -1.058 -23.216 33.759 1.00 89.50 100 LEU A CA 1
ATOM 788 C C . LEU A 1 100 ? -0.126 -22.385 32.860 1.00 89.50 100 LEU A C 1
ATOM 790 O O . LEU A 1 100 ? -0.163 -22.498 31.639 1.00 89.50 100 LEU A O 1
ATOM 794 N N . ARG A 1 101 ? 0.773 -21.577 33.443 1.00 90.88 101 ARG A N 1
ATOM 795 C CA . ARG A 1 101 ? 1.777 -20.822 32.668 1.00 90.88 101 ARG A CA 1
ATOM 796 C C . ARG A 1 101 ? 2.739 -21.720 31.898 1.00 90.88 101 ARG A C 1
ATOM 798 O O . ARG A 1 101 ? 3.146 -21.342 30.803 1.00 90.88 101 ARG A O 1
ATOM 805 N N . GLN A 1 102 ? 3.129 -22.865 32.455 1.00 93.56 102 GLN A N 1
ATOM 806 C CA . GLN A 1 102 ? 3.992 -23.816 31.754 1.00 93.56 102 GLN A CA 1
ATOM 807 C C . GLN A 1 102 ? 3.251 -24.480 30.590 1.00 93.56 102 GLN A C 1
ATOM 809 O O . GLN A 1 102 ? 3.793 -24.560 29.489 1.00 93.56 102 GLN A O 1
ATOM 814 N N . GLU A 1 103 ? 1.995 -24.875 30.784 1.00 93.38 103 GLU A N 1
ATOM 815 C CA . GLU A 1 103 ? 1.160 -25.428 29.715 1.00 93.38 103 GLU A CA 1
ATOM 816 C C . GLU A 1 103 ? 0.920 -24.405 28.599 1.00 93.38 103 GLU A C 1
ATOM 818 O O . GLU A 1 103 ? 1.212 -24.683 27.438 1.00 93.38 103 GLU A O 1
ATOM 823 N N . PHE A 1 104 ? 0.520 -23.176 28.937 1.00 93.31 104 PHE A N 1
ATOM 824 C CA . PHE A 1 104 ? 0.370 -22.106 27.948 1.00 93.31 104 PHE A CA 1
ATOM 825 C C . PHE A 1 104 ? 1.694 -21.756 27.263 1.00 93.31 104 PHE A C 1
ATOM 827 O O . PHE A 1 104 ? 1.722 -21.575 26.049 1.00 93.31 104 PHE A O 1
ATOM 834 N N . GLY A 1 105 ? 2.805 -21.696 28.002 1.00 94.12 105 GLY A N 1
ATOM 835 C CA . GLY A 1 105 ? 4.124 -21.429 27.429 1.00 94.12 105 GLY A CA 1
ATOM 836 C C . GLY A 1 105 ? 4.569 -22.520 26.451 1.00 94.12 105 GLY A C 1
ATOM 837 O O . GLY A 1 105 ? 5.135 -22.224 25.397 1.00 94.12 105 GLY A O 1
ATOM 838 N N . THR A 1 106 ? 4.268 -23.786 26.744 1.00 94.31 106 THR A N 1
ATOM 839 C CA . THR A 1 106 ? 4.574 -24.896 25.831 1.00 94.31 106 THR A CA 1
ATOM 840 C C . THR A 1 106 ? 3.644 -24.912 24.617 1.00 94.31 106 THR A C 1
ATOM 842 O O . THR A 1 106 ? 4.124 -25.102 23.501 1.00 94.31 106 THR A O 1
ATOM 845 N N . ALA A 1 107 ? 2.352 -24.624 24.787 1.00 94.12 107 ALA A N 1
ATOM 846 C CA . ALA A 1 107 ? 1.405 -24.495 23.680 1.00 94.12 107 ALA A CA 1
ATOM 847 C C . ALA A 1 107 ? 1.781 -23.337 22.736 1.00 94.12 107 ALA A C 1
ATOM 849 O O . ALA A 1 107 ? 1.953 -23.552 21.537 1.00 94.12 107 ALA A O 1
ATOM 850 N N . LEU A 1 108 ? 2.032 -22.143 23.284 1.00 95.12 108 LEU A N 1
ATOM 851 C CA . LEU A 1 108 ? 2.452 -20.962 22.522 1.00 95.12 108 LEU A CA 1
ATOM 852 C C . LEU A 1 108 ? 3.803 -21.167 21.837 1.00 95.12 108 LEU A C 1
ATOM 854 O O . LEU A 1 108 ? 4.000 -20.742 20.700 1.00 95.12 108 LEU A O 1
ATOM 858 N N . SER A 1 109 ? 4.759 -21.827 22.497 1.00 94.25 109 SER A N 1
ATOM 859 C CA . SER A 1 109 ? 6.054 -22.101 21.867 1.00 94.25 109 SER A CA 1
ATOM 860 C C . SER A 1 109 ? 5.923 -23.084 20.700 1.00 94.25 109 SER A C 1
ATOM 862 O O . SER A 1 109 ? 6.562 -22.854 19.673 1.00 94.25 109 SER A O 1
ATOM 864 N N . ARG A 1 110 ? 5.051 -24.101 20.795 1.00 95.12 110 ARG A N 1
ATOM 865 C CA . ARG A 1 110 ? 4.723 -24.998 19.673 1.00 95.12 110 ARG A CA 1
ATOM 866 C C . ARG A 1 110 ? 4.053 -24.252 18.525 1.00 95.12 110 ARG A C 1
ATOM 868 O O . ARG A 1 110 ? 4.527 -24.346 17.399 1.00 95.12 110 ARG A O 1
ATOM 875 N N . GLU A 1 111 ? 3.015 -23.471 18.804 1.00 94.75 111 GLU A N 1
ATOM 876 C CA . GLU A 1 111 ? 2.298 -22.708 17.776 1.00 94.75 111 GLU A CA 1
ATOM 877 C C . GLU A 1 111 ? 3.216 -21.678 17.098 1.00 94.75 111 GLU A C 1
ATOM 879 O O . GLU A 1 111 ? 3.309 -21.620 15.874 1.00 94.75 111 GLU A O 1
ATOM 884 N N . SER A 1 112 ? 4.025 -20.954 17.879 1.00 93.44 112 SER A N 1
ATOM 885 C CA . SER A 1 112 ? 5.015 -20.018 17.332 1.00 93.44 112 SER A CA 1
ATOM 886 C C . SER A 1 112 ? 6.108 -20.703 16.506 1.00 93.44 112 SER A C 1
ATOM 888 O O . SER A 1 112 ? 6.713 -20.061 15.646 1.00 93.44 112 SER A O 1
ATOM 890 N N . ALA A 1 113 ? 6.425 -21.973 16.780 1.00 96.19 113 ALA A N 1
ATOM 891 C CA . ALA A 1 113 ? 7.383 -22.736 15.988 1.00 96.19 113 ALA A CA 1
ATOM 892 C C . ALA A 1 113 ? 6.786 -23.120 14.628 1.00 96.19 113 ALA A C 1
ATOM 894 O O . ALA A 1 113 ? 7.491 -23.019 13.627 1.00 96.19 113 ALA A O 1
ATOM 895 N N . VAL A 1 114 ? 5.494 -23.470 14.586 1.00 96.50 114 VAL A N 1
ATOM 896 C CA . VAL A 1 114 ? 4.757 -23.730 13.339 1.00 96.50 114 VAL A CA 1
ATOM 897 C C . VAL A 1 114 ? 4.683 -22.462 12.492 1.00 96.50 114 VAL A C 1
ATOM 899 O O . VAL A 1 114 ? 5.150 -22.474 11.358 1.00 96.50 114 VAL A O 1
ATOM 902 N N . ILE A 1 115 ? 4.243 -21.339 13.070 1.00 95.12 115 ILE A N 1
ATOM 903 C CA . ILE A 1 115 ? 4.152 -20.054 12.354 1.00 95.12 115 ILE A CA 1
ATOM 904 C C . ILE A 1 115 ? 5.523 -19.632 11.805 1.00 95.12 115 ILE A C 1
ATOM 906 O O . ILE A 1 115 ? 5.639 -19.187 10.665 1.00 95.12 115 ILE A O 1
ATOM 910 N N . ARG A 1 116 ? 6.601 -19.803 12.584 1.00 96.19 116 ARG A N 1
ATOM 911 C CA . ARG A 1 116 ? 7.964 -19.502 12.112 1.00 96.19 116 ARG A CA 1
ATOM 912 C C . ARG A 1 116 ? 8.437 -20.456 11.015 1.00 96.19 116 ARG A C 1
ATOM 914 O O . ARG A 1 116 ? 9.191 -20.026 10.145 1.00 96.19 116 ARG A O 1
ATOM 921 N N . ALA A 1 117 ? 8.047 -21.727 11.056 1.00 96.12 117 ALA A N 1
ATOM 922 C CA . ALA A 1 117 ? 8.371 -22.685 10.003 1.00 96.12 117 ALA A CA 1
ATOM 923 C C . ALA A 1 117 ? 7.645 -22.335 8.695 1.00 96.12 117 ALA A C 1
ATOM 925 O O . ALA A 1 117 ? 8.282 -22.305 7.643 1.00 96.12 117 ALA A O 1
ATOM 926 N N . GLU A 1 118 ? 6.362 -21.978 8.771 1.00 95.38 118 GLU A N 1
ATOM 927 C CA . GLU A 1 118 ? 5.575 -21.514 7.624 1.00 95.38 118 GLU A CA 1
ATOM 928 C C . GLU A 1 118 ? 6.132 -20.211 7.042 1.00 95.38 118 GLU A C 1
ATOM 930 O O . GLU A 1 118 ? 6.326 -20.112 5.831 1.00 95.38 118 GLU A O 1
ATOM 935 N N . ALA A 1 119 ? 6.488 -19.244 7.894 1.00 94.88 119 ALA A N 1
ATOM 936 C CA . ALA A 1 119 ? 7.107 -17.996 7.457 1.00 94.88 119 ALA A CA 1
ATOM 937 C C . ALA A 1 119 ? 8.423 -18.243 6.702 1.00 94.88 119 ALA A C 1
ATOM 939 O O . ALA A 1 119 ? 8.635 -17.672 5.637 1.00 94.88 119 ALA A O 1
ATOM 940 N N . ARG A 1 120 ? 9.281 -19.149 7.196 1.00 96.88 120 ARG A N 1
ATOM 941 C CA . ARG A 1 120 ? 10.519 -19.542 6.496 1.00 96.88 120 ARG A CA 1
ATOM 942 C C . ARG A 1 120 ? 10.244 -20.240 5.168 1.00 96.88 120 ARG A C 1
ATOM 944 O O . ARG A 1 120 ? 11.017 -20.087 4.229 1.00 96.88 120 ARG A O 1
ATOM 951 N N . GLN A 1 121 ? 9.175 -21.027 5.085 1.00 96.94 121 GLN A N 1
ATOM 952 C CA . GLN A 1 121 ? 8.803 -21.706 3.849 1.00 96.94 121 GLN A CA 1
ATOM 953 C C . GLN A 1 121 ? 8.300 -20.716 2.793 1.00 96.94 121 GLN A C 1
ATOM 955 O O . GLN A 1 121 ? 8.655 -20.849 1.623 1.00 96.94 121 GLN A O 1
ATOM 960 N N . LEU A 1 122 ? 7.508 -19.721 3.197 1.00 95.31 122 LEU A N 1
ATOM 961 C CA . LEU A 1 122 ? 7.079 -18.630 2.321 1.00 95.31 122 LEU A CA 1
ATOM 962 C C . LEU A 1 122 ? 8.274 -17.799 1.850 1.00 95.31 122 LEU A C 1
ATOM 964 O O . LEU A 1 122 ? 8.415 -17.580 0.652 1.00 95.31 122 LEU A O 1
ATOM 968 N N . ASP A 1 123 ? 9.162 -17.420 2.768 1.00 97.12 123 ASP A N 1
ATOM 969 C CA . ASP A 1 123 ? 10.365 -16.642 2.461 1.00 97.12 123 ASP A CA 1
ATOM 970 C C . ASP A 1 123 ? 11.268 -17.369 1.455 1.00 97.12 123 ASP A C 1
ATOM 972 O O . ASP A 1 123 ? 11.693 -16.800 0.452 1.00 97.12 123 ASP A O 1
ATOM 976 N N . ARG A 1 124 ? 11.457 -18.682 1.636 1.00 97.38 124 ARG A N 1
ATOM 977 C CA . ARG A 1 124 ? 12.201 -19.516 0.688 1.00 97.38 124 ARG A CA 1
ATOM 978 C C . ARG A 1 124 ? 11.567 -19.539 -0.704 1.00 97.38 124 ARG A C 1
ATOM 980 O O . ARG A 1 124 ? 12.291 -19.434 -1.686 1.00 97.38 124 ARG A O 1
ATOM 987 N N . ARG A 1 125 ? 10.237 -19.643 -0.803 1.00 96.38 125 ARG A N 1
ATOM 988 C CA . ARG A 1 125 ? 9.532 -19.618 -2.099 1.00 96.38 125 ARG A CA 1
ATOM 989 C C . ARG A 1 125 ? 9.658 -18.267 -2.792 1.00 96.38 125 ARG A C 1
ATOM 991 O O . ARG A 1 125 ? 9.824 -18.225 -4.005 1.00 96.38 125 ARG A O 1
ATOM 998 N N . VAL A 1 126 ? 9.583 -17.176 -2.030 1.00 97.25 126 VAL A N 1
ATOM 999 C CA . VAL A 1 126 ? 9.778 -15.821 -2.561 1.00 97.25 126 VAL A CA 1
ATOM 1000 C C . VAL A 1 126 ? 11.209 -15.653 -3.063 1.00 97.25 126 VAL A C 1
ATOM 1002 O O . VAL A 1 126 ? 11.406 -15.137 -4.158 1.00 97.25 126 VAL A O 1
ATOM 1005 N N . LEU A 1 127 ? 12.198 -16.143 -2.311 1.00 97.81 127 LEU A N 1
ATOM 1006 C CA . LEU A 1 127 ? 13.599 -16.112 -2.722 1.00 97.81 127 LEU A CA 1
ATOM 1007 C C . LEU A 1 127 ? 13.834 -16.933 -3.999 1.00 97.81 127 LEU A C 1
ATOM 1009 O O . LEU A 1 127 ? 14.474 -16.447 -4.924 1.00 97.81 127 LEU A O 1
ATOM 1013 N N . GLU A 1 128 ? 13.296 -18.153 -4.070 1.00 97.94 128 GLU A N 1
ATOM 1014 C CA . GLU A 1 128 ? 13.398 -19.024 -5.249 1.00 97.94 128 GLU A CA 1
ATOM 1015 C C . GLU A 1 128 ? 12.747 -18.370 -6.482 1.00 97.94 128 GLU A C 1
ATOM 1017 O O . GLU A 1 128 ? 13.351 -18.345 -7.553 1.00 97.94 128 GLU A O 1
ATOM 1022 N N . ALA A 1 129 ? 11.569 -17.756 -6.329 1.00 97.56 129 ALA A N 1
ATOM 1023 C CA . ALA A 1 129 ? 10.914 -17.017 -7.408 1.00 97.56 129 ALA A CA 1
ATOM 1024 C C . ALA A 1 129 ? 11.723 -15.786 -7.858 1.00 97.56 129 ALA A C 1
ATOM 1026 O O . ALA A 1 129 ? 11.872 -15.555 -9.056 1.00 97.56 129 ALA A O 1
ATOM 1027 N N . ALA A 1 130 ? 12.287 -15.025 -6.915 1.00 97.38 130 ALA A N 1
ATOM 1028 C CA . ALA A 1 130 ? 13.096 -13.847 -7.220 1.00 97.38 130 ALA A CA 1
ATOM 1029 C C . ALA A 1 130 ? 14.404 -14.203 -7.946 1.00 97.38 130 ALA A C 1
ATOM 1031 O O . ALA A 1 130 ? 14.831 -13.472 -8.839 1.00 97.38 130 ALA A O 1
ATOM 1032 N N . VAL A 1 131 ? 15.038 -15.326 -7.587 1.00 98.31 131 VAL A N 1
ATOM 1033 C CA . VAL A 1 131 ? 16.227 -15.834 -8.292 1.00 98.31 131 VAL A CA 1
ATOM 1034 C C . VAL A 1 131 ? 15.868 -16.239 -9.721 1.00 98.31 131 VAL A C 1
ATOM 1036 O O . VAL A 1 131 ? 16.564 -15.832 -10.646 1.00 98.31 131 VAL A O 1
ATOM 1039 N N . HIS A 1 132 ? 14.757 -16.954 -9.919 1.00 97.81 132 HIS A N 1
ATOM 1040 C CA . HIS A 1 132 ? 14.288 -17.308 -11.261 1.00 97.81 132 HIS A CA 1
ATOM 1041 C C . HIS A 1 132 ? 14.002 -16.078 -12.132 1.00 97.81 132 HIS A C 1
ATOM 1043 O O . HIS A 1 132 ? 14.444 -16.026 -13.277 1.00 97.81 132 HIS A O 1
ATOM 1049 N N . GLU A 1 133 ? 13.338 -15.057 -11.586 1.00 98.06 133 GLU A N 1
ATOM 1050 C CA . GLU A 1 133 ? 13.087 -13.803 -12.305 1.00 98.06 133 GLU A CA 1
ATOM 1051 C C . GLU A 1 133 ? 14.395 -13.080 -12.675 1.00 98.06 133 GLU A C 1
ATOM 1053 O O . GLU A 1 133 ? 14.516 -12.493 -13.755 1.00 98.06 133 GLU A O 1
ATOM 1058 N N . LEU A 1 134 ? 15.398 -13.118 -11.792 1.00 98.25 134 LEU A N 1
ATOM 1059 C CA . LEU A 1 134 ? 16.704 -12.528 -12.070 1.00 98.25 134 LEU A CA 1
ATOM 1060 C C . LEU A 1 134 ? 17.432 -13.274 -13.196 1.00 98.25 134 LEU A C 1
ATOM 1062 O O . LEU A 1 134 ? 17.999 -12.623 -14.073 1.00 98.25 134 LEU A O 1
ATOM 1066 N N . ASP A 1 135 ? 17.391 -14.607 -13.196 1.00 98.44 135 ASP A N 1
ATOM 1067 C CA . ASP A 1 135 ? 17.999 -15.442 -14.235 1.00 98.44 135 ASP A CA 1
ATOM 1068 C C . ASP A 1 135 ? 17.365 -15.193 -15.608 1.00 98.44 135 ASP A C 1
ATOM 1070 O O . ASP A 1 135 ? 18.085 -15.009 -16.592 1.00 98.44 135 ASP A O 1
ATOM 1074 N N . GLU A 1 136 ? 16.034 -15.096 -15.679 1.00 98.00 136 GLU A N 1
ATOM 1075 C CA . GLU A 1 136 ? 15.320 -14.758 -16.916 1.00 98.00 136 GLU A CA 1
ATOM 1076 C C . GLU A 1 136 ? 15.742 -13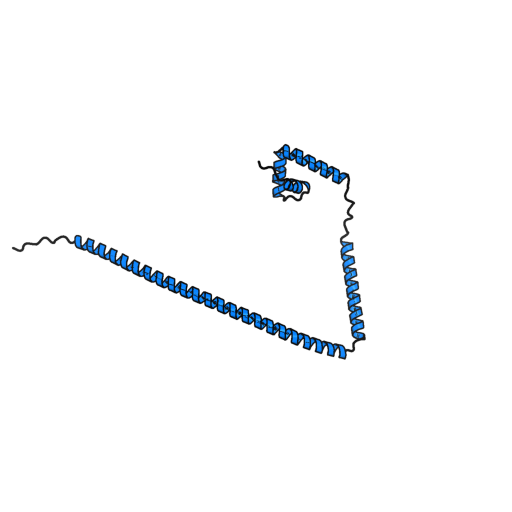.384 -17.451 1.00 98.00 136 GLU A C 1
ATOM 1078 O O . GLU A 1 136 ? 16.096 -13.247 -18.625 1.00 98.00 136 GLU A O 1
ATOM 1083 N N . ARG A 1 137 ? 15.813 -12.371 -16.576 1.00 98.50 137 ARG A N 1
ATOM 1084 C CA . ARG A 1 137 ? 16.278 -11.025 -16.952 1.00 98.50 137 ARG A CA 1
ATOM 1085 C C . ARG A 1 137 ? 17.736 -11.007 -17.396 1.00 98.50 137 ARG A C 1
ATOM 1087 O O . ARG A 1 137 ? 18.099 -10.229 -18.280 1.00 98.50 137 ARG A O 1
ATOM 1094 N N . MET A 1 138 ? 18.596 -11.817 -16.780 1.00 98.06 138 MET A N 1
ATOM 1095 C CA . MET A 1 138 ? 19.994 -11.935 -17.197 1.00 98.06 138 MET A CA 1
ATOM 1096 C C . MET A 1 138 ? 20.101 -12.591 -18.573 1.00 98.06 138 MET A C 1
ATOM 1098 O O . MET A 1 138 ? 20.824 -12.073 -19.423 1.00 98.06 138 MET A O 1
ATOM 1102 N N . ALA A 1 139 ? 19.355 -13.669 -18.822 1.00 98.19 139 ALA A N 1
ATOM 1103 C CA . ALA A 1 139 ? 19.313 -14.326 -20.125 1.00 98.19 139 ALA A CA 1
ATOM 1104 C C . ALA A 1 139 ? 18.821 -13.370 -21.226 1.00 98.19 139 ALA A C 1
ATOM 1106 O O . ALA A 1 139 ? 19.451 -13.265 -22.281 1.00 98.19 139 ALA A O 1
ATOM 1107 N N . GLU A 1 140 ? 17.762 -12.602 -20.951 1.00 98.38 140 GLU A N 1
ATOM 1108 C CA . GLU A 1 140 ? 17.252 -11.577 -21.863 1.00 98.38 140 GLU A CA 1
ATOM 1109 C C . GLU A 1 140 ? 18.323 -10.516 -22.163 1.00 98.38 140 GLU A C 1
ATOM 1111 O O . GLU A 1 140 ? 18.639 -10.269 -23.329 1.00 98.38 140 GLU A O 1
ATOM 1116 N N . ARG A 1 141 ? 18.974 -9.953 -21.135 1.00 98.50 141 ARG A N 1
ATOM 1117 C CA . ARG A 1 141 ? 20.050 -8.961 -21.318 1.00 98.50 141 ARG A CA 1
ATOM 1118 C C . ARG A 1 141 ? 21.231 -9.506 -22.113 1.00 98.50 141 ARG A C 1
ATOM 1120 O O . ARG A 1 141 ? 21.769 -8.789 -22.953 1.00 98.50 141 ARG A O 1
ATOM 1127 N N . LEU A 1 142 ? 21.640 -10.750 -21.871 1.00 98.56 142 LEU A N 1
ATOM 1128 C CA . LEU A 1 142 ? 22.719 -11.379 -22.634 1.00 98.56 142 LEU A CA 1
ATOM 1129 C C . LEU A 1 142 ? 22.338 -11.523 -24.110 1.00 98.56 142 LEU A C 1
ATOM 1131 O O . LEU A 1 142 ? 23.145 -11.185 -24.976 1.00 98.56 142 LEU A O 1
ATOM 1135 N N . SER A 1 143 ? 21.102 -11.939 -24.406 1.00 97.56 143 SER A N 1
ATOM 1136 C CA . SER A 1 143 ? 20.609 -12.020 -25.786 1.00 97.56 143 SER A CA 1
ATOM 1137 C C . SER A 1 143 ? 20.555 -10.645 -26.465 1.00 97.56 143 SER A C 1
ATOM 1139 O O . SER A 1 143 ? 20.945 -10.499 -27.626 1.00 97.56 143 SER A O 1
ATOM 1141 N N . GLN A 1 144 ? 20.172 -9.606 -25.717 1.00 98.25 144 GLN A N 1
ATOM 1142 C CA . GLN A 1 144 ? 20.139 -8.234 -26.204 1.00 98.25 144 GLN A CA 1
ATOM 1143 C C . GLN A 1 144 ? 21.549 -7.732 -26.530 1.00 98.25 144 GLN A C 1
ATOM 1145 O O . GLN A 1 144 ? 21.777 -7.229 -27.630 1.00 98.25 144 GLN A O 1
ATOM 1150 N N . VAL A 1 145 ? 22.514 -7.922 -25.625 1.00 98.31 145 VAL A N 1
ATOM 1151 C CA . VAL A 1 145 ? 23.919 -7.552 -25.860 1.00 98.31 145 VAL A CA 1
ATOM 1152 C C . VAL A 1 145 ? 24.481 -8.303 -27.065 1.00 98.31 145 VAL A C 1
ATOM 1154 O O . VAL A 1 145 ? 25.133 -7.698 -27.912 1.00 98.31 145 VAL A O 1
ATOM 1157 N N . GLN A 1 146 ? 24.182 -9.596 -27.205 1.00 98.38 146 GLN A N 1
ATOM 1158 C CA . GLN A 1 146 ? 24.608 -10.371 -28.368 1.00 98.38 146 GLN A CA 1
ATOM 1159 C C . GLN A 1 146 ? 24.027 -9.803 -29.670 1.00 98.38 146 GLN A C 1
ATOM 1161 O O . GLN A 1 146 ? 24.762 -9.641 -30.644 1.00 98.38 146 GLN A O 1
ATOM 1166 N N . SER A 1 147 ? 22.739 -9.445 -29.687 1.00 97.94 147 SER A N 1
ATOM 1167 C CA . SER A 1 147 ? 22.106 -8.834 -30.861 1.00 97.94 147 SER A CA 1
ATOM 1168 C C . SER A 1 147 ? 22.726 -7.478 -31.223 1.00 97.94 147 SER A C 1
ATOM 1170 O O . SER A 1 147 ? 22.955 -7.208 -32.401 1.00 97.94 147 SER A O 1
ATOM 1172 N N . GLN A 1 148 ? 23.083 -6.662 -30.223 1.00 98.19 148 GLN A N 1
ATOM 1173 C CA . GLN A 1 148 ? 23.753 -5.375 -30.422 1.00 98.19 148 GLN A CA 1
ATOM 1174 C C . GLN A 1 148 ? 25.167 -5.549 -30.975 1.00 98.19 148 GLN A C 1
ATOM 1176 O O . GLN A 1 148 ? 25.554 -4.824 -31.886 1.00 98.19 148 GLN A O 1
ATOM 1181 N N . LEU A 1 149 ? 25.925 -6.527 -30.471 1.00 98.50 149 LEU A N 1
ATOM 1182 C CA . LEU A 1 149 ? 27.259 -6.834 -30.989 1.00 98.50 149 LEU A CA 1
ATOM 1183 C C . LEU A 1 149 ? 27.202 -7.322 -32.439 1.00 98.50 149 LEU A C 1
ATOM 1185 O O . LEU A 1 149 ? 28.021 -6.905 -33.255 1.00 98.50 149 LEU A O 1
ATOM 1189 N N . VAL A 1 150 ? 26.225 -8.169 -32.777 1.00 98.50 150 VAL A N 1
ATOM 1190 C CA . VAL A 1 150 ? 26.019 -8.625 -34.159 1.00 98.50 150 VAL A CA 1
ATOM 1191 C C . VAL A 1 150 ? 25.629 -7.453 -35.063 1.00 98.50 150 VAL A C 1
ATOM 1193 O O . VAL A 1 150 ? 26.202 -7.313 -36.139 1.00 98.50 150 VAL A O 1
ATOM 1196 N N . ALA A 1 151 ? 24.709 -6.587 -34.630 1.00 97.94 151 ALA A N 1
ATOM 1197 C CA . ALA A 1 151 ? 24.317 -5.399 -35.389 1.00 97.94 151 ALA A CA 1
ATOM 1198 C C . ALA A 1 151 ? 25.503 -4.444 -35.617 1.00 97.94 151 ALA A C 1
ATOM 1200 O O . ALA A 1 151 ? 25.753 -4.043 -36.751 1.00 97.94 151 ALA A O 1
ATOM 1201 N N . ALA A 1 152 ? 26.287 -4.164 -34.572 1.00 98.12 152 ALA A N 1
ATOM 1202 C CA . ALA A 1 152 ? 27.485 -3.333 -34.666 1.00 98.12 152 ALA A CA 1
ATOM 1203 C C . ALA A 1 152 ? 28.549 -3.943 -35.597 1.00 98.12 152 ALA A C 1
ATOM 1205 O O . ALA A 1 152 ? 29.237 -3.217 -36.311 1.00 98.12 152 ALA A O 1
ATOM 1206 N N . ALA A 1 153 ? 28.679 -5.274 -35.629 1.00 98.44 153 ALA A N 1
ATOM 1207 C CA . ALA A 1 153 ? 29.591 -5.956 -36.546 1.00 98.44 153 ALA A CA 1
ATOM 1208 C C . ALA A 1 153 ? 29.162 -5.813 -38.018 1.00 98.44 153 ALA A C 1
ATOM 1210 O O . ALA A 1 153 ? 30.021 -5.628 -38.883 1.00 98.44 153 ALA A O 1
ATOM 1211 N N . TRP A 1 154 ? 27.856 -5.870 -38.306 1.00 98.25 154 TRP A N 1
ATOM 1212 C CA . TRP A 1 154 ? 27.326 -5.605 -39.648 1.00 98.25 154 TRP A CA 1
ATOM 1213 C C . TRP A 1 154 ? 27.547 -4.148 -40.063 1.00 98.25 154 TRP A C 1
ATOM 1215 O O . TRP A 1 154 ? 28.094 -3.907 -41.134 1.00 98.25 154 TRP A O 1
ATOM 1225 N N . GLU A 1 155 ? 27.242 -3.191 -39.185 1.00 98.06 155 GLU A N 1
ATOM 1226 C CA . GLU A 1 155 ? 27.457 -1.763 -39.451 1.00 98.06 155 GLU A CA 1
ATOM 1227 C C . GLU A 1 155 ? 28.940 -1.435 -39.702 1.00 98.06 155 GLU A C 1
ATOM 1229 O O . GLU A 1 155 ? 29.277 -0.716 -40.644 1.00 98.06 155 GLU A O 1
ATOM 1234 N N . ALA A 1 156 ? 29.852 -2.021 -38.917 1.00 97.88 156 ALA A N 1
ATOM 1235 C CA . ALA A 1 156 ? 31.288 -1.857 -39.125 1.00 97.88 156 ALA A CA 1
ATOM 1236 C C . ALA A 1 156 ? 31.738 -2.411 -40.487 1.00 97.88 156 ALA A C 1
ATOM 1238 O O . ALA A 1 156 ? 32.518 -1.768 -41.190 1.00 97.88 156 ALA A O 1
ATOM 1239 N N . ARG A 1 157 ? 31.240 -3.593 -40.879 1.00 98.31 157 ARG A N 1
ATOM 1240 C CA . ARG A 1 157 ? 31.539 -4.200 -42.182 1.00 98.31 157 ARG A CA 1
ATOM 1241 C C . ARG A 1 157 ? 31.086 -3.305 -43.333 1.00 98.31 157 ARG A C 1
ATOM 1243 O O . ARG A 1 157 ? 31.879 -3.074 -44.247 1.00 98.31 157 ARG A O 1
ATOM 1250 N N . ASP A 1 158 ? 29.855 -2.813 -43.280 1.00 97.88 158 ASP A N 1
ATOM 1251 C CA . ASP A 1 158 ? 29.288 -1.954 -44.321 1.00 97.88 158 ASP A CA 1
ATOM 1252 C C . ASP A 1 158 ? 30.074 -0.637 -44.421 1.00 97.88 158 ASP A C 1
ATOM 1254 O O . ASP A 1 158 ? 30.422 -0.193 -45.517 1.00 97.88 158 ASP A O 1
ATOM 1258 N N . GLY A 1 159 ? 30.476 -0.071 -43.276 1.00 97.12 159 GLY A N 1
ATOM 1259 C CA . GLY A 1 159 ? 31.367 1.088 -43.215 1.00 97.12 159 GLY A CA 1
ATOM 1260 C C . GLY A 1 159 ? 32.722 0.850 -43.894 1.00 97.12 159 GLY A C 1
ATOM 1261 O O . GLY A 1 159 ? 33.187 1.700 -44.657 1.00 97.12 159 GLY A O 1
ATOM 1262 N N . PHE A 1 160 ? 33.349 -0.315 -43.685 1.00 98.38 160 PHE A N 1
ATOM 1263 C CA . PHE A 1 160 ? 34.601 -0.669 -44.370 1.00 98.38 160 PHE A CA 1
ATOM 1264 C C . PHE A 1 160 ? 34.419 -0.862 -45.880 1.00 98.38 160 PHE A C 1
ATOM 1266 O O . PHE A 1 160 ? 35.301 -0.477 -46.648 1.00 98.38 160 PHE A O 1
ATOM 1273 N N . GLN A 1 161 ? 33.294 -1.432 -46.320 1.00 97.75 161 GLN A N 1
ATOM 1274 C CA . GLN A 1 161 ? 32.998 -1.590 -47.746 1.00 97.75 161 GLN A CA 1
ATOM 1275 C C . GLN A 1 161 ? 32.805 -0.233 -48.431 1.00 97.75 161 GLN A C 1
ATOM 1277 O O . GLN A 1 161 ? 33.461 0.030 -49.438 1.00 97.75 161 GLN A O 1
ATOM 1282 N N . ALA A 1 162 ? 32.016 0.664 -47.835 1.00 97.19 162 ALA A N 1
ATOM 1283 C CA . ALA A 1 162 ? 31.829 2.024 -48.341 1.00 97.19 162 ALA A CA 1
ATOM 1284 C C . ALA A 1 162 ? 33.156 2.811 -48.391 1.00 97.19 162 ALA A C 1
ATOM 1286 O O . ALA A 1 162 ? 33.460 3.491 -49.376 1.00 97.19 162 ALA A O 1
ATOM 1287 N N . ALA A 1 163 ? 34.003 2.682 -47.363 1.00 97.69 163 ALA A N 1
ATOM 1288 C CA . ALA A 1 163 ? 35.344 3.268 -47.371 1.00 97.69 163 ALA A CA 1
ATOM 1289 C C . ALA A 1 163 ? 36.221 2.693 -48.503 1.00 97.69 163 ALA A C 1
ATOM 1291 O O . ALA A 1 163 ? 36.940 3.434 -49.171 1.00 97.69 163 ALA A O 1
ATOM 1292 N N . GLY A 1 164 ? 36.128 1.389 -48.771 1.00 97.75 164 GLY A N 1
ATOM 1293 C CA . GLY A 1 164 ? 36.809 0.751 -49.899 1.00 97.75 164 GLY A CA 1
ATOM 1294 C C . GLY A 1 164 ? 36.353 1.289 -51.259 1.00 97.75 164 GLY A C 1
ATOM 1295 O O . GLY A 1 164 ? 37.190 1.609 -52.102 1.00 97.75 164 GLY A O 1
ATOM 1296 N N . GLU A 1 165 ? 35.045 1.451 -51.460 1.00 97.69 165 GLU A N 1
ATOM 1297 C CA . GLU A 1 165 ? 34.470 2.006 -52.693 1.00 97.69 165 GLU A CA 1
ATOM 1298 C C . GLU A 1 165 ? 34.895 3.460 -52.923 1.00 97.69 165 GLU A C 1
ATOM 1300 O O . GLU A 1 165 ? 35.294 3.824 -54.031 1.00 97.69 165 GLU A O 1
ATOM 1305 N N . THR A 1 166 ? 34.887 4.288 -51.873 1.00 97.44 166 THR A N 1
ATOM 1306 C CA . THR A 1 166 ? 35.365 5.679 -51.970 1.00 97.44 166 THR A CA 1
ATOM 1307 C C . THR A 1 166 ? 36.852 5.759 -52.311 1.00 97.44 166 THR A C 1
ATOM 1309 O O . THR A 1 166 ? 37.233 6.545 -53.179 1.00 97.44 166 THR A O 1
ATOM 1312 N N . LEU A 1 167 ? 37.701 4.919 -51.709 1.00 97.81 167 LEU A N 1
ATOM 1313 C CA . LEU A 1 167 ? 39.123 4.842 -52.058 1.00 97.81 167 LEU A CA 1
ATOM 1314 C C . LEU A 1 167 ? 39.340 4.377 -53.503 1.00 97.81 167 LEU A C 1
ATOM 1316 O O . LEU A 1 167 ? 40.160 4.962 -54.210 1.00 97.81 167 LEU A O 1
ATOM 1320 N N . ALA A 1 168 ? 38.592 3.371 -53.963 1.00 97.00 168 ALA A N 1
ATOM 1321 C CA . ALA A 1 168 ? 38.643 2.912 -55.350 1.00 97.00 168 ALA A CA 1
ATOM 1322 C C . ALA A 1 168 ? 38.220 4.021 -56.329 1.00 97.00 168 ALA A C 1
ATOM 1324 O O . ALA A 1 168 ? 38.871 4.226 -57.356 1.00 97.00 168 ALA A O 1
ATOM 1325 N N . HIS A 1 169 ? 37.187 4.793 -55.979 1.00 97.25 169 HIS A N 1
ATOM 1326 C CA . HIS A 1 169 ? 36.763 5.956 -56.750 1.00 97.25 169 HIS A CA 1
ATOM 1327 C C . HIS A 1 169 ? 37.874 7.015 -56.837 1.00 97.25 169 HIS A C 1
ATOM 1329 O O . HIS A 1 169 ? 38.235 7.428 -57.941 1.00 97.25 169 HIS A O 1
ATOM 1335 N N . PHE A 1 170 ? 38.502 7.391 -55.717 1.00 97.19 170 PHE A N 1
ATOM 1336 C CA . PHE A 1 170 ? 39.638 8.323 -55.728 1.00 97.19 170 PHE A CA 1
ATOM 1337 C C . PHE A 1 170 ? 40.834 7.800 -56.536 1.00 97.19 170 PHE A C 1
ATOM 1339 O O . PHE A 1 170 ? 41.455 8.570 -57.268 1.00 97.19 170 PHE A O 1
ATOM 1346 N N . ALA A 1 171 ? 41.140 6.503 -56.451 1.00 95.94 171 ALA A N 1
ATOM 1347 C CA . ALA A 1 171 ? 42.205 5.887 -57.239 1.00 95.94 171 ALA A CA 1
ATOM 1348 C C . ALA A 1 171 ? 41.912 5.947 -58.750 1.00 95.94 171 ALA A C 1
ATOM 1350 O O . ALA A 1 171 ? 42.814 6.250 -59.530 1.00 95.94 171 ALA A O 1
ATOM 1351 N N . SER A 1 172 ? 40.657 5.729 -59.164 1.00 96.12 172 SER A N 1
ATOM 1352 C CA . SER A 1 172 ? 40.252 5.845 -60.574 1.00 96.12 172 SER A CA 1
ATOM 1353 C C . SER A 1 172 ? 40.406 7.273 -61.111 1.00 96.12 172 SER A C 1
ATOM 1355 O O . SER A 1 172 ? 40.998 7.469 -62.172 1.00 96.12 172 SER A O 1
ATOM 1357 N N . LEU A 1 173 ? 39.998 8.279 -60.326 1.00 96.19 173 LEU A N 1
ATOM 1358 C CA . LEU A 1 173 ? 40.184 9.694 -60.663 1.00 96.19 173 LEU A CA 1
ATOM 1359 C C . LEU A 1 173 ? 41.667 10.083 -60.746 1.00 96.19 173 LEU A C 1
ATOM 1361 O O . LEU A 1 173 ? 42.042 10.928 -61.556 1.00 96.19 173 LEU A O 1
ATOM 1365 N N . ALA A 1 174 ? 42.520 9.487 -59.907 1.00 94.06 174 ALA A N 1
ATOM 1366 C CA . ALA A 1 174 ? 43.962 9.715 -59.951 1.00 94.06 174 ALA A CA 1
ATOM 1367 C C . ALA A 1 174 ? 44.610 9.088 -61.198 1.00 94.06 174 ALA A C 1
ATOM 1369 O O . ALA A 1 174 ? 45.472 9.720 -61.807 1.00 94.06 174 ALA A O 1
ATOM 1370 N N . ALA A 1 175 ? 44.179 7.887 -61.603 1.00 92.56 175 ALA A N 1
ATOM 1371 C CA . ALA A 1 175 ? 44.681 7.203 -62.796 1.00 92.56 175 ALA A CA 1
ATOM 1372 C C . ALA A 1 175 ? 44.354 7.967 -64.091 1.00 92.56 175 ALA A C 1
ATOM 1374 O O . ALA A 1 175 ? 45.211 8.091 -64.962 1.00 92.56 175 ALA A O 1
ATOM 1375 N N . GLU A 1 176 ? 43.154 8.543 -64.191 1.00 92.25 176 GLU A N 1
ATOM 1376 C CA . GLU A 1 176 ? 42.729 9.337 -65.354 1.00 92.25 176 GLU A CA 1
ATOM 1377 C C . GLU A 1 176 ? 43.486 10.674 -65.476 1.00 92.25 176 GLU A C 1
ATOM 1379 O O . GLU A 1 176 ? 43.578 11.259 -66.553 1.00 92.25 176 GLU A O 1
ATOM 1384 N N . ARG A 1 177 ? 44.082 11.152 -64.376 1.00 86.38 177 ARG A N 1
ATOM 1385 C CA . ARG A 1 177 ? 44.830 12.414 -64.331 1.00 86.38 177 ARG A CA 1
ATOM 1386 C C . ARG A 1 177 ? 46.314 12.289 -64.653 1.00 86.38 177 ARG A C 1
ATOM 1388 O O . ARG A 1 177 ? 46.976 13.324 -64.657 1.00 86.38 177 ARG A O 1
ATOM 1395 N N . VAL A 1 178 ? 46.847 11.087 -64.891 1.00 80.81 178 VAL A N 1
ATOM 1396 C CA . VAL A 1 178 ? 48.243 10.907 -65.319 1.00 80.81 178 VAL A CA 1
ATOM 1397 C C . VAL A 1 178 ? 48.344 11.379 -66.775 1.00 80.81 178 VAL A C 1
ATOM 1399 O O . VAL A 1 178 ? 47.850 10.687 -67.665 1.00 80.81 178 VAL A O 1
ATOM 1402 N N . PRO A 1 179 ? 48.930 12.560 -67.052 1.00 71.31 179 PRO A N 1
ATOM 1403 C CA . PRO A 1 179 ? 49.037 13.044 -68.417 1.00 71.31 179 PRO A CA 1
ATOM 1404 C C . PRO A 1 179 ? 49.959 12.095 -69.178 1.00 71.31 179 PRO A C 1
ATOM 1406 O O . PRO A 1 179 ? 51.040 11.766 -68.687 1.00 71.31 179 PRO A O 1
ATOM 1409 N N . SER A 1 180 ? 49.528 11.651 -70.361 1.00 68.88 180 SER A N 1
ATOM 1410 C CA . SER A 1 180 ? 50.367 10.904 -71.296 1.00 68.88 180 SER A CA 1
ATOM 1411 C C . SER A 1 180 ? 51.674 11.669 -71.464 1.00 68.88 180 SER A C 1
ATOM 1413 O O . SER A 1 180 ? 51.685 12.755 -72.050 1.00 68.88 180 SER A O 1
ATOM 1415 N N . THR A 1 181 ? 52.752 11.152 -70.875 1.00 68.56 181 THR A N 1
ATOM 1416 C CA . THR A 1 181 ? 54.087 11.720 -71.032 1.00 68.56 181 THR A CA 1
ATOM 1417 C C . THR A 1 181 ? 54.342 11.858 -72.525 1.00 68.56 181 THR A C 1
ATOM 1419 O O . THR A 1 181 ? 54.208 10.854 -73.227 1.00 68.56 181 THR A O 1
ATOM 1422 N N . PRO A 1 182 ? 54.643 13.068 -73.026 1.00 68.94 182 PRO A N 1
ATOM 1423 C CA . PRO A 1 182 ? 54.968 13.237 -74.428 1.00 68.94 182 PRO A CA 1
ATOM 1424 C C . PRO A 1 182 ? 56.169 12.342 -74.725 1.00 68.94 182 PRO A C 1
ATOM 1426 O O . PRO A 1 182 ? 57.195 12.421 -74.049 1.00 68.94 182 PRO A O 1
ATOM 1429 N N . GLU A 1 183 ? 55.981 11.440 -75.678 1.00 70.25 183 GLU A N 1
ATOM 1430 C CA . GLU A 1 183 ? 57.000 10.549 -76.207 1.00 70.25 183 GLU A CA 1
ATOM 1431 C C . GLU A 1 183 ? 58.142 11.428 -76.732 1.00 70.25 183 GLU A C 1
ATOM 1433 O O . GLU A 1 183 ? 57.994 12.153 -77.714 1.00 70.25 183 GLU A O 1
ATOM 1438 N N . ILE A 1 184 ? 59.249 11.479 -75.986 1.00 69.88 184 ILE A N 1
ATOM 1439 C CA . ILE A 1 184 ? 60.446 12.199 -76.413 1.00 69.88 184 ILE A CA 1
ATOM 1440 C C . ILE A 1 184 ? 61.111 11.310 -77.460 1.00 69.88 184 ILE A C 1
ATOM 1442 O O . ILE A 1 184 ? 61.830 10.374 -77.113 1.00 69.88 184 ILE A O 1
ATOM 1446 N N . ASP A 1 185 ? 60.826 11.608 -78.726 1.00 70.06 185 ASP A N 1
ATOM 1447 C CA . ASP A 1 185 ? 61.502 11.051 -79.895 1.00 70.06 185 ASP A CA 1
ATOM 1448 C C . ASP A 1 185 ? 63.019 11.267 -79.744 1.00 70.06 185 ASP A C 1
ATOM 1450 O O . ASP A 1 185 ? 63.516 12.398 -79.775 1.00 70.06 185 ASP A O 1
ATOM 1454 N N . GLN A 1 186 ? 63.759 10.180 -79.508 1.00 67.12 186 GLN A N 1
ATOM 1455 C CA . GLN A 1 186 ? 65.220 10.193 -79.488 1.00 67.12 186 GLN A CA 1
ATOM 1456 C C . GLN A 1 186 ? 65.735 10.007 -80.916 1.00 67.12 186 GLN A C 1
ATOM 1458 O O . GLN A 1 186 ? 65.703 8.903 -81.460 1.00 67.12 186 GLN A O 1
ATOM 1463 N N . HIS A 1 187 ? 66.208 11.111 -81.495 1.00 63.03 187 HIS A N 1
ATOM 1464 C CA . HIS A 1 187 ? 67.064 11.147 -82.679 1.00 63.03 187 HIS A CA 1
ATOM 1465 C C . HIS A 1 187 ? 68.543 11.009 -82.308 1.00 63.03 187 HIS A C 1
ATOM 1467 O O . HIS A 1 187 ? 68.945 11.568 -81.260 1.00 63.03 187 HIS A O 1
#

Secondary structure (DSSP, 8-state):
-PPPPHHHHHHHHTT-S-HHHHHHHHHHHHH-HHHHHHHHHHHHHHHHHHHHSPPP---PPPHHHHHHHHHHHHHHHHHHHHHHHHHHH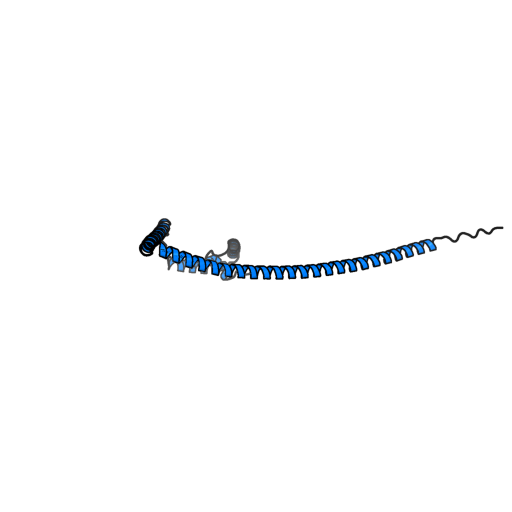HHS-HHHHHHHHHHHHHHHHHHHHHHHHHHHHHHHHHHHHHHHHHHHHHHHHHHHHHHHHHHHHHHHHHHHHHHHHHHHHHHHHHHHTS---------

Sequence (187 aa):
MTHPTHEDWMDLLYSEAEPSRRRVLEEHLAHCEVCSEKFDRWRGAAGYLTSTFPPAPRRRPSPQAGAMRWAAAAAIVFMLGMAGGWIARAQWGARELQALRQEFGTALSRESAVIRAEARQLDRRVLEAAVHELDERMAERLSQVQSQLVAAAWEARDGFQAAGETLAHFASLAAERVPSTPEIDQH

pLDDT: mean 90.11, std 10.9, range [56.44, 98.56]

Radius of gyration: 46.94 Å; chains: 1; bounding box: 109×64×129 Å